Protein AF-A0A430QFQ3-F1 (afdb_monomer_lite)

Secondary structure (DSSP, 8-state):
-TTTEEEEE----SS-HHHHHHHHHHHHHHHHHT-HHHHHHHHHHHHHHHHHHHHTT--HHHHHHHHHHHHHHHHHHHTS---HHHHHHHHHSHHHHHHHHHHHHHHHHHHHHHTHHHHGGGS-TT--HHHHIIIIISSTT----HHHHHHHHHHTT--EEEEEE-TTS-EEEEEE-S--HHHHHHTT-S--------------HHHHHHHHHHHH-SS-SEEEEEETTEEEEEEE--

Radius of gyration: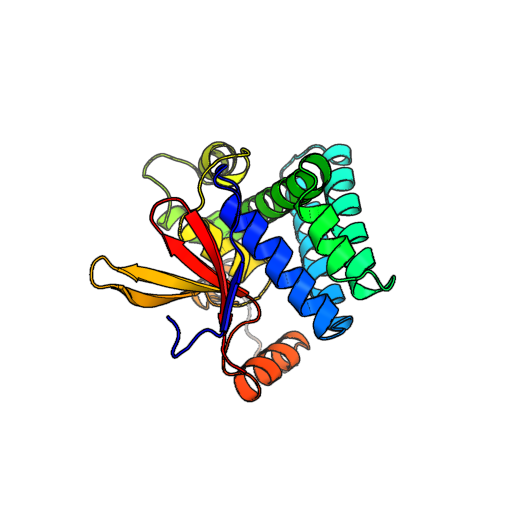 18.38 Å; chains: 1; bounding box: 51×52×42 Å

Structure (mmCIF, N/CA/C/O backbone):
data_AF-A0A430QFQ3-F1
#
_entry.id   AF-A0A430QFQ3-F1
#
loop_
_atom_site.group_PDB
_atom_site.id
_atom_site.type_symbol
_atom_site.label_atom_id
_atom_site.label_alt_id
_atom_site.label_comp_id
_atom_site.label_asym_id
_atom_site.label_entity_id
_atom_site.label_seq_id
_atom_site.pdbx_PDB_ins_code
_atom_site.Cartn_x
_atom_site.Cartn_y
_atom_site.Cartn_z
_atom_site.occupancy
_atom_site.B_iso_or_equiv
_atom_site.auth_seq_id
_atom_site.auth_comp_id
_atom_site.auth_asym_id
_atom_site.auth_atom_id
_atom_site.pdbx_PDB_model_num
ATOM 1 N N . MET A 1 1 ? -2.522 -19.874 -16.349 1.00 71.06 1 MET A N 1
ATOM 2 C CA . MET A 1 1 ? -1.246 -19.188 -16.017 1.00 71.06 1 MET A CA 1
ATOM 3 C C . MET A 1 1 ? -0.472 -18.759 -17.270 1.00 71.06 1 MET A C 1
ATOM 5 O O . MET A 1 1 ? -0.654 -17.621 -17.669 1.00 71.06 1 MET A O 1
ATOM 9 N N . LYS A 1 2 ? 0.301 -19.623 -17.957 1.00 74.19 2 LYS A N 1
ATOM 10 C CA . LYS A 1 2 ? 1.180 -19.209 -19.086 1.00 74.19 2 LYS A CA 1
ATOM 11 C C . LYS A 1 2 ? 0.483 -18.551 -20.292 1.00 74.19 2 LYS A C 1
ATOM 13 O O . LYS A 1 2 ? 1.130 -17.843 -21.047 1.00 74.19 2 LYS A O 1
ATOM 18 N N . GLN A 1 3 ? -0.813 -18.801 -20.489 1.00 80.38 3 GLN A N 1
ATOM 19 C CA . GLN A 1 3 ? -1.582 -18.195 -21.585 1.00 80.38 3 GLN A CA 1
ATOM 20 C C . GLN A 1 3 ? -1.875 -16.702 -21.364 1.00 80.38 3 GLN A C 1
ATOM 22 O O . GLN A 1 3 ? -1.966 -15.966 -22.337 1.00 80.38 3 GLN A O 1
ATOM 27 N N . ASN A 1 4 ? -1.968 -16.257 -20.104 1.00 84.56 4 ASN A N 1
ATOM 28 C CA . ASN A 1 4 ? -2.368 -14.887 -19.752 1.00 84.56 4 ASN A CA 1
ATOM 29 C C . ASN A 1 4 ? -1.232 -14.083 -19.098 1.00 84.56 4 ASN A C 1
ATOM 31 O O . ASN A 1 4 ? -1.307 -12.860 -19.040 1.00 84.56 4 ASN A O 1
ATOM 35 N N . TYR A 1 5 ? -0.191 -14.764 -18.605 1.00 91.06 5 TYR A N 1
ATOM 36 C CA . TYR A 1 5 ? 0.885 -14.162 -17.821 1.00 91.06 5 TYR A CA 1
ATOM 37 C C . TYR A 1 5 ? 2.260 -14.583 -18.331 1.00 91.06 5 TYR A C 1
ATOM 39 O O . TYR A 1 5 ? 2.526 -15.780 -18.497 1.00 91.06 5 TYR A O 1
ATOM 47 N N . ARG A 1 6 ? 3.148 -13.596 -18.486 1.00 93.00 6 ARG A N 1
ATOM 48 C CA . ARG A 1 6 ? 4.533 -13.772 -18.945 1.00 93.00 6 ARG A CA 1
ATOM 49 C C . ARG A 1 6 ? 5.497 -14.126 -17.818 1.00 93.00 6 ARG A C 1
ATOM 51 O O . ARG A 1 6 ? 6.547 -14.705 -18.075 1.00 93.00 6 ARG A O 1
ATOM 58 N N . GLY A 1 7 ? 5.156 -13.787 -16.574 1.00 94.00 7 GLY A N 1
ATOM 59 C CA . GLY A 1 7 ? 6.058 -13.965 -15.441 1.00 94.00 7 GLY A CA 1
ATOM 60 C C . GLY A 1 7 ? 5.373 -13.884 -14.084 1.00 94.00 7 GLY A C 1
ATOM 61 O O . GLY A 1 7 ? 4.242 -13.416 -13.961 1.00 94.00 7 GLY A O 1
ATOM 62 N N . ILE A 1 8 ? 6.098 -14.353 -13.069 1.00 95.56 8 ILE A N 1
ATOM 63 C CA . ILE A 1 8 ? 5.739 -14.261 -11.651 1.00 95.56 8 ILE A CA 1
ATOM 64 C C . ILE A 1 8 ? 6.967 -13.729 -10.914 1.00 95.56 8 ILE A C 1
ATOM 66 O O . ILE A 1 8 ? 8.045 -14.313 -11.055 1.00 95.56 8 ILE A O 1
ATOM 70 N N . ARG A 1 9 ? 6.805 -12.687 -10.095 1.00 97.50 9 ARG A N 1
ATOM 71 C CA . ARG A 1 9 ? 7.819 -12.267 -9.116 1.00 97.50 9 ARG A CA 1
ATOM 72 C C . ARG A 1 9 ? 7.383 -12.755 -7.744 1.00 97.50 9 ARG A C 1
ATOM 74 O O . ARG A 1 9 ? 6.298 -12.421 -7.275 1.00 97.50 9 ARG A O 1
ATOM 81 N N . ARG A 1 10 ? 8.215 -13.608 -7.144 1.00 97.38 10 ARG A N 1
ATOM 82 C CA . ARG A 1 10 ? 7.910 -14.250 -5.864 1.00 97.38 10 ARG A CA 1
ATOM 83 C C . ARG A 1 10 ? 8.235 -13.338 -4.697 1.00 97.38 10 ARG A C 1
ATOM 85 O O . ARG A 1 10 ? 9.274 -12.684 -4.714 1.00 97.38 10 ARG A O 1
ATOM 92 N N . LEU A 1 11 ? 7.389 -13.364 -3.676 1.00 96.69 11 LEU A N 1
ATOM 93 C CA . LEU A 1 11 ? 7.593 -12.594 -2.453 1.00 96.69 11 LEU A CA 1
ATOM 94 C C . LEU A 1 11 ? 7.996 -13.504 -1.289 1.00 96.69 11 LEU A C 1
ATOM 96 O O . LEU A 1 11 ? 7.763 -14.717 -1.286 1.00 96.69 11 LEU A O 1
ATOM 100 N N . ARG A 1 12 ? 8.612 -12.908 -0.266 1.00 94.31 12 ARG A N 1
ATOM 101 C CA . ARG A 1 12 ? 8.909 -13.594 0.996 1.00 94.31 12 ARG A CA 1
ATOM 102 C C . ARG A 1 12 ? 7.599 -13.942 1.719 1.00 94.31 12 ARG A C 1
ATOM 104 O O . ARG A 1 12 ? 6.648 -13.169 1.700 1.00 94.31 12 ARG A O 1
ATOM 111 N N . ARG A 1 13 ? 7.553 -15.110 2.365 1.00 93.69 13 ARG A N 1
ATOM 112 C CA . ARG A 1 13 ? 6.425 -15.556 3.204 1.00 93.69 13 ARG A CA 1
ATOM 113 C C . ARG A 1 13 ? 6.651 -15.163 4.660 1.00 93.69 13 ARG A C 1
ATOM 115 O O . ARG A 1 13 ? 7.114 -15.975 5.451 1.00 93.69 13 ARG A O 1
ATOM 122 N N . ASP A 1 14 ? 6.369 -13.910 4.979 1.00 94.19 14 ASP A N 1
ATOM 123 C CA . ASP A 1 14 ? 6.604 -13.302 6.296 1.00 94.19 14 ASP A CA 1
ATOM 124 C C . ASP A 1 14 ? 5.361 -12.585 6.852 1.00 94.19 14 ASP A C 1
ATOM 126 O O . ASP A 1 14 ? 5.480 -11.734 7.725 1.00 94.19 14 ASP A O 1
ATOM 130 N N . GLY A 1 15 ? 4.178 -12.869 6.298 1.00 94.25 15 GLY A N 1
ATOM 131 C CA . GLY A 1 15 ? 2.932 -12.179 6.641 1.00 94.25 15 GLY A CA 1
ATOM 132 C C . GLY A 1 15 ? 2.807 -10.760 6.068 1.00 94.25 15 GLY A C 1
ATOM 133 O O . GLY A 1 15 ? 1.750 -10.161 6.179 1.00 94.25 15 GLY A O 1
ATOM 134 N N . ASN A 1 16 ? 3.830 -10.218 5.395 1.00 97.62 16 ASN A N 1
ATOM 135 C CA . ASN A 1 16 ? 3.801 -8.876 4.789 1.00 97.62 16 ASN A CA 1
ATOM 136 C C . ASN A 1 16 ? 3.668 -8.904 3.261 1.00 97.62 16 ASN A C 1
ATOM 138 O O . ASN A 1 16 ? 3.695 -7.862 2.606 1.00 97.62 16 ASN A O 1
ATOM 142 N N . CYS A 1 17 ? 3.557 -10.101 2.680 1.00 97.44 17 CYS A N 1
ATOM 143 C CA . CYS A 1 17 ? 3.656 -10.314 1.239 1.00 97.44 17 CYS A CA 1
ATOM 144 C C . CYS A 1 17 ? 2.655 -9.504 0.407 1.00 97.44 17 CYS A C 1
ATOM 146 O O . CYS A 1 17 ? 3.030 -9.079 -0.677 1.00 97.44 17 CYS A O 1
ATOM 148 N N . PHE A 1 18 ? 1.440 -9.233 0.899 1.00 98.38 18 PHE A N 1
ATOM 149 C CA . PHE A 1 18 ? 0.475 -8.381 0.198 1.00 98.38 18 PHE A CA 1
ATOM 150 C C . PHE A 1 18 ? 0.998 -6.949 0.024 1.00 98.38 18 PHE A C 1
ATOM 152 O O . PHE A 1 18 ? 1.166 -6.485 -1.101 1.00 98.38 18 PHE A O 1
ATOM 159 N N . TYR A 1 19 ? 1.325 -6.277 1.131 1.00 98.50 19 TYR A N 1
ATOM 160 C CA . TYR A 1 19 ? 1.846 -4.910 1.120 1.00 98.50 19 TYR A CA 1
ATOM 161 C C . TYR A 1 19 ? 3.163 -4.805 0.350 1.00 98.50 19 TYR A C 1
ATOM 163 O O . TYR A 1 19 ? 3.356 -3.873 -0.427 1.00 98.50 19 TYR A O 1
ATOM 171 N N . ARG A 1 20 ? 4.048 -5.800 0.503 1.00 98.19 20 ARG A N 1
ATOM 172 C CA . ARG A 1 20 ? 5.325 -5.853 -0.218 1.00 98.19 20 ARG A CA 1
ATOM 173 C C . ARG A 1 20 ? 5.116 -6.050 -1.725 1.00 98.19 20 ARG A C 1
ATOM 175 O O . ARG A 1 20 ? 5.770 -5.378 -2.516 1.00 98.19 20 ARG A O 1
ATOM 182 N N . ALA A 1 21 ? 4.185 -6.923 -2.119 1.00 98.38 21 ALA A N 1
ATOM 183 C CA . ALA A 1 21 ? 3.826 -7.141 -3.519 1.00 98.38 21 ALA A CA 1
ATOM 184 C C . ALA A 1 21 ? 3.213 -5.886 -4.148 1.00 98.38 21 ALA A C 1
ATOM 186 O O . ALA A 1 21 ? 3.640 -5.477 -5.224 1.00 98.38 21 ALA A O 1
ATOM 187 N N . PHE A 1 22 ? 2.241 -5.265 -3.474 1.00 98.50 22 PHE A N 1
ATOM 188 C CA . PHE A 1 22 ? 1.611 -4.037 -3.949 1.00 98.50 22 PHE A CA 1
ATOM 189 C C . PHE A 1 22 ? 2.629 -2.902 -4.082 1.00 98.50 22 PHE A C 1
ATOM 191 O O . PHE A 1 22 ? 2.724 -2.301 -5.149 1.00 98.50 22 PHE A O 1
ATOM 198 N N . GLY A 1 23 ? 3.411 -2.640 -3.027 1.00 97.69 23 GLY A N 1
ATOM 199 C CA . GLY A 1 23 ? 4.395 -1.560 -3.011 1.00 97.69 23 GLY A CA 1
ATOM 200 C C . GLY A 1 23 ? 5.391 -1.693 -4.159 1.00 97.69 23 GLY A C 1
ATOM 201 O O . GLY A 1 23 ? 5.550 -0.759 -4.942 1.00 97.69 23 GLY A O 1
ATOM 202 N N . PHE A 1 24 ? 5.980 -2.882 -4.322 1.00 98.31 24 PHE A N 1
ATOM 203 C CA . PHE A 1 24 ? 6.917 -3.134 -5.411 1.00 98.31 24 PHE A CA 1
ATOM 204 C C . PHE A 1 24 ? 6.249 -2.967 -6.782 1.00 98.31 24 PHE A C 1
ATOM 206 O O . PHE A 1 24 ? 6.743 -2.213 -7.615 1.00 98.31 24 PHE A O 1
ATOM 213 N N . ALA A 1 25 ? 5.121 -3.649 -7.019 1.00 98.12 25 ALA A N 1
ATOM 214 C CA . ALA A 1 25 ? 4.461 -3.647 -8.325 1.00 98.12 25 ALA A CA 1
ATOM 215 C C . ALA A 1 25 ? 4.005 -2.244 -8.740 1.00 98.12 25 ALA A C 1
ATOM 217 O O . ALA A 1 25 ? 4.137 -1.869 -9.905 1.00 98.12 25 ALA A O 1
ATOM 218 N N . TYR A 1 26 ? 3.493 -1.452 -7.796 1.00 98.00 26 TYR A N 1
ATOM 219 C CA . TYR A 1 26 ? 3.014 -0.118 -8.114 1.00 98.00 26 TYR A CA 1
ATOM 220 C C . TYR A 1 26 ? 4.168 0.850 -8.394 1.00 98.00 26 TYR A C 1
ATOM 222 O O . TYR A 1 26 ? 4.116 1.582 -9.380 1.00 98.00 26 TYR A O 1
ATOM 230 N N . ILE A 1 27 ? 5.251 0.811 -7.613 1.00 97.88 27 ILE A N 1
ATOM 231 C CA . ILE A 1 27 ? 6.427 1.654 -7.878 1.00 97.88 27 ILE A CA 1
ATOM 232 C C . ILE A 1 27 ? 7.119 1.239 -9.180 1.00 97.88 27 ILE A C 1
ATOM 234 O O . ILE A 1 27 ? 7.475 2.107 -9.975 1.00 97.88 27 ILE A O 1
ATOM 238 N N . GLU A 1 28 ? 7.232 -0.062 -9.457 1.00 97.75 28 GLU A N 1
ATOM 239 C CA . GLU A 1 28 ? 7.740 -0.581 -10.734 1.00 97.75 28 GLU A 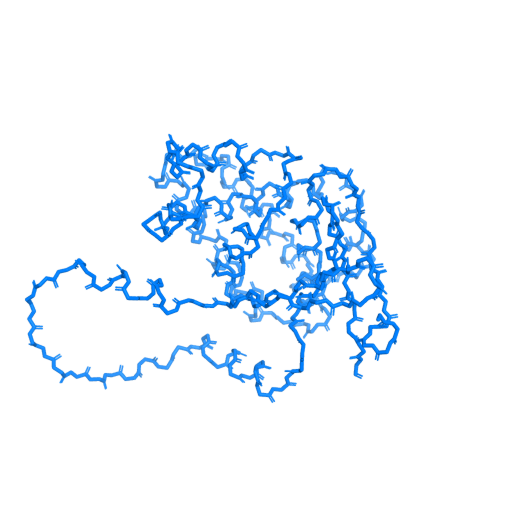CA 1
ATOM 240 C C . GLU A 1 28 ? 6.895 -0.078 -11.919 1.00 97.75 28 GLU A C 1
ATOM 242 O O . GLU A 1 28 ? 7.443 0.311 -12.953 1.00 97.75 28 GLU A O 1
ATOM 247 N N . TYR A 1 29 ? 5.567 -0.032 -11.775 1.00 96.38 29 TYR A N 1
ATOM 248 C CA . TYR A 1 29 ? 4.669 0.533 -12.783 1.00 96.38 29 TYR A CA 1
ATOM 249 C C . TYR A 1 29 ? 4.909 2.035 -13.005 1.00 96.38 29 TYR A C 1
ATOM 251 O O . TYR A 1 29 ? 5.047 2.472 -14.154 1.00 96.38 29 TYR A O 1
ATOM 259 N N . LEU A 1 30 ? 5.008 2.818 -11.925 1.00 96.81 30 LEU A N 1
ATOM 260 C CA . LEU A 1 30 ? 5.274 4.258 -11.996 1.00 96.81 30 LEU A CA 1
ATOM 261 C C . LEU A 1 30 ? 6.626 4.554 -12.658 1.00 96.81 30 LEU A C 1
ATOM 263 O O . LEU A 1 30 ? 6.699 5.418 -13.537 1.00 96.81 30 LEU A O 1
ATOM 267 N N . LEU A 1 31 ? 7.663 3.808 -12.270 1.00 96.50 31 LEU A N 1
ATOM 268 C CA . LEU A 1 31 ? 9.021 3.900 -12.801 1.00 96.50 31 LEU A CA 1
ATOM 269 C C . LEU A 1 31 ? 9.054 3.593 -14.304 1.00 96.50 31 LEU A C 1
ATOM 271 O O . LEU A 1 31 ? 9.486 4.425 -15.105 1.00 96.50 31 LEU A O 1
ATOM 275 N N . ASN A 1 32 ? 8.548 2.424 -14.709 1.00 94.31 32 ASN A N 1
ATOM 276 C CA . ASN A 1 32 ? 8.610 1.969 -16.100 1.00 94.31 32 ASN A CA 1
ATOM 277 C C . ASN A 1 32 ? 7.806 2.867 -17.047 1.00 94.31 32 ASN A C 1
ATOM 279 O O . ASN A 1 32 ? 8.238 3.136 -18.171 1.00 94.31 32 ASN A O 1
ATOM 283 N N . GLY A 1 33 ? 6.644 3.347 -16.596 1.00 93.00 33 GLY A N 1
ATOM 284 C CA . GLY A 1 33 ? 5.804 4.259 -17.368 1.00 93.00 33 GLY A CA 1
ATOM 285 C C . GLY A 1 33 ? 6.229 5.728 -17.285 1.00 93.00 33 GLY A C 1
ATOM 286 O O . GLY A 1 33 ? 5.652 6.553 -17.993 1.00 93.00 33 GLY A O 1
ATOM 287 N N . LYS A 1 34 ? 7.210 6.075 -16.436 1.00 93.75 34 LYS A N 1
ATOM 288 C CA . LYS A 1 34 ? 7.608 7.462 -16.123 1.00 93.75 34 LYS A CA 1
ATOM 289 C C . LYS A 1 34 ? 6.406 8.331 -15.727 1.00 93.75 34 LYS A C 1
ATOM 291 O O . LYS A 1 34 ? 6.245 9.467 -16.181 1.00 93.75 34 LYS A O 1
ATOM 296 N N . LEU A 1 35 ? 5.525 7.773 -14.897 1.00 94.62 35 LEU A N 1
ATOM 297 C CA . LEU A 1 35 ? 4.203 8.328 -14.596 1.00 94.62 35 LEU A CA 1
ATOM 298 C C . LEU A 1 35 ? 4.251 9.352 -13.454 1.00 94.62 35 LEU A C 1
ATOM 300 O O . LEU A 1 35 ? 3.604 9.187 -12.424 1.00 94.62 35 LEU A O 1
ATOM 304 N N . ILE A 1 36 ? 4.987 10.448 -13.649 1.00 95.31 36 ILE A N 1
ATOM 305 C CA . ILE A 1 36 ? 5.204 11.487 -12.623 1.00 95.31 36 ILE A CA 1
ATOM 306 C C . ILE A 1 36 ? 3.883 12.058 -12.079 1.00 95.31 36 ILE A C 1
ATOM 308 O O . ILE A 1 36 ? 3.753 12.303 -10.883 1.00 95.31 36 ILE A O 1
ATOM 312 N N . LYS A 1 37 ? 2.875 12.249 -12.942 1.00 94.75 37 LYS A N 1
ATOM 313 C CA . LYS A 1 37 ? 1.556 12.748 -12.513 1.00 94.75 37 LYS A CA 1
ATOM 314 C C . LYS A 1 37 ? 0.842 11.770 -11.581 1.00 94.75 37 LYS A C 1
ATOM 316 O O . LYS A 1 37 ? 0.284 12.187 -10.572 1.00 94.75 37 LYS A O 1
ATOM 321 N N . GLU A 1 38 ? 0.898 10.481 -11.904 1.00 95.12 38 GLU A N 1
ATOM 322 C CA . GLU A 1 38 ? 0.297 9.428 -11.084 1.00 95.12 38 GLU A CA 1
ATOM 323 C C . GLU A 1 38 ? 1.040 9.273 -9.752 1.00 95.12 38 GLU A C 1
ATOM 325 O O . GLU A 1 38 ? 0.413 9.166 -8.700 1.00 95.12 38 GLU A O 1
ATOM 330 N N . ALA A 1 39 ? 2.372 9.367 -9.775 1.00 97.06 39 ALA A N 1
ATOM 331 C CA . ALA A 1 39 ? 3.182 9.413 -8.562 1.00 97.06 39 ALA A CA 1
ATOM 332 C C . ALA A 1 39 ? 2.782 10.604 -7.672 1.00 97.06 39 ALA A C 1
ATOM 334 O O . ALA A 1 39 ? 2.598 10.444 -6.468 1.00 97.06 39 ALA A O 1
ATOM 335 N N . GLY A 1 40 ? 2.552 11.781 -8.267 1.00 97.75 40 GLY A N 1
ATOM 336 C CA . GLY A 1 40 ? 2.020 12.954 -7.569 1.00 97.75 40 GLY A CA 1
ATOM 337 C C . GLY A 1 40 ? 0.653 12.706 -6.920 1.00 97.75 40 GLY A C 1
ATOM 338 O O . GLY A 1 40 ? 0.464 13.050 -5.753 1.00 97.75 40 GLY A O 1
ATOM 339 N N . ARG A 1 41 ? -0.280 12.050 -7.628 1.00 97.31 41 ARG A N 1
ATOM 340 C CA . ARG A 1 41 ? -1.584 11.652 -7.065 1.00 97.31 41 ARG A CA 1
ATOM 341 C C . ARG A 1 41 ? -1.411 10.699 -5.884 1.00 97.31 41 ARG A C 1
ATOM 343 O O . ARG A 1 41 ? -2.050 10.886 -4.851 1.00 97.31 41 ARG A O 1
ATOM 350 N N . PHE A 1 42 ? -0.549 9.693 -6.021 1.00 97.62 42 PHE A N 1
ATOM 351 C CA . PHE A 1 42 ? -0.312 8.719 -4.961 1.00 97.62 42 PHE A CA 1
ATOM 352 C C . PHE A 1 42 ? 0.285 9.367 -3.707 1.00 97.62 42 PHE A C 1
ATOM 354 O O . PHE A 1 42 ? -0.199 9.120 -2.603 1.00 97.62 42 PHE A O 1
ATOM 361 N N . LYS A 1 43 ? 1.263 10.265 -3.868 1.00 98.19 43 LYS A N 1
ATOM 362 C CA . LYS A 1 43 ? 1.825 11.032 -2.747 1.00 98.19 43 LYS A CA 1
ATOM 363 C C . LYS A 1 43 ? 0.773 11.885 -2.041 1.00 98.19 43 LYS A C 1
ATOM 365 O O . LYS A 1 43 ? 0.729 11.874 -0.820 1.00 98.19 43 LYS A O 1
ATOM 370 N N . LYS A 1 44 ? -0.157 12.503 -2.778 1.00 98.00 44 LYS A N 1
ATOM 371 C CA . LYS A 1 44 ? -1.283 13.226 -2.165 1.00 98.00 44 LYS A CA 1
ATOM 372 C C . LYS A 1 44 ? -2.149 12.319 -1.273 1.00 98.00 44 LYS A C 1
ATOM 374 O O . LYS A 1 44 ? -2.600 12.753 -0.220 1.00 98.00 44 LYS A O 1
ATOM 379 N N . LYS A 1 45 ? -2.349 11.048 -1.644 1.00 97.81 45 LYS A N 1
ATOM 380 C CA . LYS A 1 45 ? -3.026 10.065 -0.773 1.00 97.81 45 LYS A CA 1
ATOM 381 C C . LYS A 1 45 ? -2.208 9.707 0.466 1.00 97.81 45 LYS A C 1
ATOM 383 O O . LYS A 1 45 ? -2.786 9.469 1.524 1.00 97.81 45 LYS A O 1
ATOM 388 N N . CYS A 1 46 ? -0.882 9.714 0.358 1.00 98.00 46 CYS A N 1
ATOM 389 C CA . CYS A 1 46 ? 0.014 9.544 1.501 1.00 98.00 46 CYS A CA 1
ATOM 390 C C . CYS A 1 46 ? -0.078 10.741 2.466 1.00 98.00 46 CYS A C 1
ATOM 392 O O . CYS A 1 46 ? -0.169 10.525 3.675 1.00 98.00 46 CYS A O 1
ATOM 394 N N . ASP A 1 47 ? -0.159 11.970 1.941 1.00 98.06 47 ASP A N 1
ATOM 395 C CA . ASP A 1 47 ? -0.377 13.183 2.740 1.00 98.06 47 ASP A CA 1
ATOM 396 C C . ASP A 1 47 ? -1.724 13.134 3.481 1.00 98.06 47 ASP A C 1
ATOM 398 O O . ASP A 1 47 ? -1.771 13.317 4.697 1.00 98.06 47 ASP A O 1
ATOM 402 N N . GLU A 1 48 ? -2.813 12.798 2.776 1.00 96.94 48 GLU A N 1
ATOM 403 C CA . GLU A 1 48 ? -4.152 12.638 3.369 1.00 96.94 48 GLU A CA 1
ATOM 404 C C . GLU A 1 48 ? -4.171 11.564 4.479 1.00 96.94 48 GLU A C 1
ATOM 406 O O . GLU A 1 48 ? -4.831 11.731 5.510 1.00 96.94 48 GLU A O 1
ATOM 411 N N . CYS A 1 49 ? -3.440 10.460 4.284 1.00 97.44 49 CYS A N 1
ATOM 412 C CA . CYS A 1 49 ? -3.252 9.410 5.285 1.00 97.44 49 CYS A CA 1
ATOM 413 C C . CYS A 1 49 ? -2.548 9.944 6.540 1.00 97.44 49 CYS A C 1
ATOM 415 O O . CYS A 1 49 ? -3.059 9.767 7.647 1.00 97.44 49 CYS A O 1
ATOM 417 N N . LYS A 1 50 ? -1.409 10.628 6.373 1.00 97.81 50 LYS A N 1
ATOM 418 C CA . LYS A 1 50 ? -0.650 11.238 7.475 1.00 97.81 50 LYS A CA 1
ATOM 419 C C . LYS A 1 50 ? -1.538 12.176 8.298 1.00 97.81 50 LYS A C 1
ATOM 421 O O . LYS A 1 50 ? -1.599 12.034 9.518 1.00 97.81 50 LYS A O 1
ATOM 426 N N . ASP A 1 51 ? -2.273 13.069 7.637 1.00 96.75 51 ASP A N 1
ATOM 427 C CA . ASP A 1 51 ? -3.158 14.027 8.310 1.00 96.75 51 ASP A CA 1
ATOM 428 C C . ASP A 1 51 ? -4.281 13.317 9.088 1.00 96.75 51 ASP A C 1
ATOM 430 O O . ASP A 1 51 ? -4.598 13.692 10.219 1.00 96.75 51 ASP A O 1
ATOM 434 N N . THR A 1 52 ? -4.840 12.243 8.518 1.00 96.00 52 THR A N 1
ATOM 435 C CA . THR A 1 52 ? -5.877 11.423 9.169 1.00 96.00 52 THR A CA 1
ATOM 436 C C . THR A 1 52 ? -5.345 10.731 10.427 1.00 96.00 52 THR A C 1
ATOM 438 O O . THR A 1 52 ? -6.005 10.749 11.464 1.00 96.00 52 THR A O 1
ATOM 441 N N . LEU A 1 53 ? -4.143 10.152 10.374 1.00 96.56 53 LEU A N 1
ATOM 442 C CA . LEU A 1 53 ? -3.530 9.486 11.528 1.00 96.56 53 LEU A CA 1
ATOM 443 C C . LEU A 1 53 ? -3.256 10.476 12.666 1.00 96.56 53 LEU A C 1
ATOM 445 O O . LEU A 1 53 ? -3.566 10.190 13.822 1.00 96.56 53 LEU A O 1
ATOM 449 N N . ILE A 1 54 ? -2.738 11.666 12.352 1.00 96.56 54 ILE A N 1
ATOM 450 C CA . ILE A 1 54 ? -2.513 12.719 13.354 1.00 96.56 54 ILE A CA 1
ATOM 451 C C . ILE A 1 54 ? -3.842 13.137 13.998 1.00 96.56 54 ILE A C 1
ATOM 453 O O . ILE A 1 54 ? -3.929 13.232 15.224 1.00 96.56 54 ILE A O 1
ATOM 457 N N . ALA A 1 55 ? -4.896 13.328 13.198 1.00 95.12 55 ALA A N 1
ATOM 458 C CA . ALA A 1 55 ? -6.229 13.663 13.702 1.00 95.12 55 ALA A CA 1
ATOM 459 C C . ALA A 1 55 ? -6.822 12.565 14.607 1.00 95.12 55 ALA A C 1
ATOM 461 O O . ALA A 1 55 ? -7.528 12.879 15.566 1.00 95.12 55 ALA A O 1
ATOM 462 N N . ASN A 1 56 ? -6.483 11.299 14.353 1.00 92.81 56 ASN A N 1
ATOM 463 C CA . ASN A 1 56 ? -6.890 10.151 15.168 1.00 92.81 56 ASN A CA 1
ATOM 464 C C . ASN A 1 56 ? -6.001 9.930 16.409 1.00 92.81 56 ASN A C 1
ATOM 466 O O . ASN A 1 56 ? -6.196 8.960 17.139 1.00 92.81 56 ASN A O 1
ATOM 470 N N . GLY A 1 57 ? -5.048 10.828 16.684 1.00 94.75 57 GLY A N 1
ATOM 471 C CA . GLY A 1 57 ? -4.240 10.815 17.906 1.00 94.75 57 GLY A CA 1
ATOM 472 C C . GLY A 1 57 ? -2.941 10.011 17.822 1.00 94.75 57 GLY A C 1
ATOM 473 O O . GLY A 1 57 ? -2.319 9.768 18.858 1.00 94.75 57 GLY A O 1
ATOM 474 N N . TYR A 1 58 ? -2.503 9.618 16.622 1.00 95.12 58 TYR A N 1
ATOM 475 C CA . TYR A 1 58 ? -1.190 8.996 16.436 1.00 95.12 58 TYR A CA 1
ATOM 476 C C . TYR A 1 58 ? -0.086 10.032 16.681 1.00 95.12 58 TYR A C 1
ATOM 478 O O . TYR A 1 58 ? -0.240 11.222 16.398 1.00 95.12 58 TYR A O 1
ATOM 486 N N . THR A 1 59 ? 1.058 9.581 17.198 1.00 96.38 59 THR A N 1
ATOM 487 C CA . THR A 1 59 ? 2.198 10.457 17.494 1.00 96.38 59 THR A CA 1
ATOM 488 C C . THR A 1 59 ? 2.711 11.128 16.221 1.00 96.38 59 THR A C 1
ATOM 490 O O . THR A 1 59 ? 3.327 10.469 15.384 1.00 96.38 59 THR A O 1
ATOM 493 N N . GLN A 1 60 ? 2.512 12.445 16.110 1.00 95.25 60 GLN A N 1
ATOM 494 C CA . GLN A 1 60 ? 2.831 13.234 14.915 1.00 95.25 60 GLN A CA 1
ATOM 495 C C . GLN A 1 60 ? 4.239 12.969 14.372 1.00 95.25 60 GLN A C 1
ATOM 497 O O . GLN A 1 60 ? 4.368 12.535 13.235 1.00 95.25 60 GLN A O 1
ATOM 502 N N . PHE A 1 61 ? 5.272 13.132 15.203 1.00 95.38 61 PHE A N 1
ATOM 503 C CA . PHE A 1 61 ? 6.664 12.924 14.787 1.00 95.38 61 PHE A CA 1
ATOM 504 C C . PHE A 1 61 ? 6.913 11.520 14.206 1.00 95.38 61 PHE A C 1
ATOM 506 O O . PHE A 1 61 ? 7.666 11.359 13.254 1.00 95.38 61 PHE A O 1
ATOM 513 N N . THR A 1 62 ? 6.267 10.491 14.763 1.00 93.56 62 THR A N 1
ATOM 514 C CA . THR A 1 62 ? 6.402 9.111 14.280 1.00 93.56 62 THR A CA 1
ATOM 515 C C . THR A 1 62 ? 5.733 8.924 12.921 1.00 93.56 62 THR A C 1
ATOM 517 O O . THR A 1 62 ? 6.300 8.281 12.043 1.00 93.56 62 THR A O 1
ATOM 520 N N . VAL A 1 63 ? 4.532 9.476 12.737 1.00 94.44 63 VAL A N 1
ATOM 521 C CA . VAL A 1 63 ? 3.807 9.382 11.462 1.00 94.44 63 VAL A CA 1
ATOM 522 C C . VAL A 1 63 ? 4.517 10.187 10.372 1.00 94.44 63 VAL A C 1
ATOM 524 O O . VAL A 1 63 ? 4.620 9.711 9.243 1.00 94.44 63 VAL A O 1
ATOM 527 N N . GLU A 1 64 ? 5.028 11.374 10.706 1.00 96.88 64 GLU A N 1
ATOM 528 C CA . GLU A 1 64 ? 5.805 12.220 9.795 1.00 96.88 64 GLU A CA 1
ATOM 529 C C . GLU A 1 64 ? 7.072 11.509 9.305 1.00 96.88 64 GLU A C 1
ATOM 531 O O . GLU A 1 64 ? 7.295 11.486 8.099 1.00 96.88 64 GLU A O 1
ATOM 536 N N . ASP A 1 65 ? 7.828 10.838 10.184 1.00 96.12 65 ASP A N 1
ATOM 537 C CA . ASP A 1 65 ? 9.014 10.063 9.782 1.00 96.12 65 ASP A CA 1
ATOM 538 C C . ASP A 1 65 ? 8.658 8.961 8.769 1.00 96.12 65 ASP A C 1
ATOM 540 O O . ASP A 1 65 ? 9.215 8.918 7.670 1.00 96.12 65 ASP A O 1
ATOM 544 N N . PHE A 1 66 ? 7.665 8.112 9.071 1.00 95.25 66 PHE A N 1
ATOM 545 C CA . PHE A 1 66 ? 7.242 7.059 8.136 1.00 95.25 66 PHE A CA 1
ATOM 546 C C . PHE A 1 66 ? 6.733 7.623 6.806 1.00 95.25 66 PHE A C 1
ATOM 548 O O . PHE A 1 66 ? 7.016 7.060 5.746 1.00 95.25 66 PHE A O 1
ATOM 555 N N . HIS A 1 67 ? 5.993 8.730 6.857 1.00 97.31 67 HIS A N 1
ATOM 556 C CA . HIS A 1 67 ? 5.493 9.416 5.673 1.00 97.31 67 HIS A CA 1
ATOM 557 C C . HIS A 1 67 ? 6.631 9.956 4.801 1.00 97.31 67 HIS A C 1
ATOM 559 O O . HIS A 1 67 ? 6.657 9.698 3.597 1.00 97.31 67 HIS A O 1
ATOM 565 N N . GLU A 1 68 ? 7.578 10.684 5.393 1.00 97.12 68 GLU A N 1
ATOM 566 C CA . GLU A 1 68 ? 8.716 11.274 4.687 1.00 97.12 68 GLU A CA 1
ATOM 567 C C . GLU A 1 68 ? 9.589 10.201 4.036 1.00 97.12 68 GLU A C 1
ATOM 569 O O . GLU A 1 68 ? 9.932 10.331 2.858 1.00 97.12 68 GLU A O 1
ATOM 574 N N . GLN A 1 69 ? 9.876 9.106 4.751 1.00 95.50 69 GLN A N 1
ATOM 575 C CA . GLN A 1 69 ? 10.618 7.978 4.184 1.00 95.50 69 GLN A CA 1
ATOM 576 C C . GLN A 1 69 ? 9.874 7.352 3.000 1.00 95.50 69 GLN A C 1
ATOM 578 O O . GLN A 1 69 ? 10.476 7.093 1.957 1.00 95.50 69 GLN A O 1
ATOM 583 N N . PHE A 1 70 ? 8.560 7.137 3.118 1.00 96.44 70 PHE A N 1
ATOM 584 C CA . PHE A 1 70 ? 7.769 6.550 2.038 1.00 96.44 70 PHE A CA 1
ATOM 585 C C . PHE A 1 70 ? 7.726 7.454 0.799 1.00 96.44 70 PHE A C 1
ATOM 587 O O . PHE A 1 70 ? 7.987 6.998 -0.317 1.00 96.44 70 PHE A O 1
ATOM 594 N N . VAL A 1 71 ? 7.430 8.742 0.989 1.00 97.56 71 VAL A N 1
ATOM 595 C CA . VAL A 1 71 ? 7.347 9.734 -0.091 1.00 97.56 71 VAL A CA 1
ATOM 596 C C . VAL A 1 71 ? 8.697 9.926 -0.777 1.00 97.56 71 VAL A C 1
ATOM 598 O O . VAL A 1 71 ? 8.750 9.886 -2.008 1.00 97.56 71 VAL A O 1
ATOM 601 N N . GLY A 1 72 ? 9.783 10.060 -0.012 1.00 97.12 72 GLY A N 1
ATOM 602 C CA . GLY A 1 72 ? 11.131 10.188 -0.569 1.00 97.12 72 GLY A CA 1
ATOM 603 C C . GLY A 1 72 ? 11.512 8.989 -1.436 1.00 97.12 72 GLY A C 1
ATOM 604 O O . GLY A 1 72 ? 12.160 9.133 -2.469 1.00 97.12 72 GLY A O 1
ATOM 605 N N . MET A 1 73 ? 11.035 7.801 -1.079 1.00 95.25 73 MET A N 1
ATOM 606 C CA . MET A 1 73 ? 11.285 6.588 -1.844 1.00 95.25 73 MET A CA 1
ATOM 607 C C . MET A 1 73 ? 10.425 6.504 -3.116 1.00 95.25 73 MET A C 1
ATOM 609 O O . MET A 1 73 ? 10.907 6.051 -4.152 1.00 95.25 73 MET A O 1
ATOM 613 N N . VAL A 1 74 ? 9.187 7.016 -3.104 1.00 97.00 74 VAL A N 1
ATOM 614 C CA . VAL A 1 74 ? 8.413 7.222 -4.346 1.00 97.00 74 VAL A CA 1
ATOM 615 C C . VAL A 1 74 ? 9.134 8.210 -5.269 1.00 97.00 74 VAL A C 1
ATOM 617 O O . VAL A 1 74 ? 9.255 7.949 -6.469 1.00 97.00 74 VAL A O 1
ATOM 620 N N . ASP A 1 75 ? 9.659 9.313 -4.733 1.00 98.06 75 ASP A N 1
ATOM 621 C CA . ASP A 1 75 ? 10.413 10.301 -5.512 1.00 98.06 75 ASP A CA 1
ATOM 622 C C . ASP A 1 75 ? 11.719 9.733 -6.073 1.00 98.06 75 ASP A C 1
ATOM 624 O O . ASP A 1 75 ? 12.012 9.950 -7.254 1.00 98.06 75 ASP A O 1
ATOM 628 N N . ARG A 1 76 ? 12.418 8.877 -5.315 1.00 97.50 76 ARG A N 1
ATOM 629 C CA . ARG A 1 76 ? 13.632 8.192 -5.780 1.00 97.50 76 ARG A CA 1
ATOM 630 C C . ARG A 1 76 ? 13.429 7.503 -7.131 1.00 97.50 76 ARG A C 1
ATOM 632 O O . ARG A 1 76 ? 14.288 7.620 -8.007 1.00 97.50 76 ARG A O 1
ATOM 639 N N . PHE A 1 77 ? 12.304 6.808 -7.305 1.00 97.62 77 PHE A N 1
ATOM 640 C CA . PHE A 1 77 ? 12.006 5.994 -8.491 1.00 97.62 77 PHE A CA 1
ATOM 641 C C . PHE A 1 77 ? 11.133 6.691 -9.539 1.00 97.62 77 PHE A C 1
ATOM 643 O O . PHE A 1 77 ? 10.893 6.130 -10.605 1.00 97.62 77 PHE A O 1
ATOM 650 N N . THR A 1 78 ? 10.652 7.907 -9.276 1.00 96.44 78 THR A N 1
ATOM 651 C CA . THR A 1 78 ? 9.758 8.616 -10.213 1.00 96.44 78 THR A CA 1
ATOM 652 C C . THR A 1 78 ? 10.279 9.983 -10.642 1.00 96.44 78 THR A C 1
ATOM 654 O O . THR A 1 78 ? 9.978 10.420 -11.754 1.00 96.44 78 THR A O 1
ATOM 657 N N . VAL A 1 79 ? 11.102 10.625 -9.813 1.00 96.25 79 VAL A N 1
ATOM 658 C CA . VAL A 1 79 ? 11.678 11.956 -10.042 1.00 96.25 79 VAL A CA 1
ATOM 659 C C . VAL A 1 79 ? 13.200 11.879 -10.159 1.00 96.25 79 VAL A C 1
ATOM 661 O O . VAL A 1 79 ? 13.760 12.380 -11.134 1.00 96.25 79 VAL A O 1
ATOM 664 N N . ASP A 1 80 ? 13.866 11.180 -9.237 1.00 96.81 80 ASP A N 1
ATOM 665 C CA . ASP A 1 80 ? 15.335 11.197 -9.125 1.00 96.81 80 ASP A CA 1
ATOM 666 C C . ASP A 1 80 ? 16.038 10.151 -10.009 1.00 96.81 80 ASP A C 1
ATOM 668 O O . ASP A 1 80 ? 17.247 9.929 -9.907 1.00 96.81 80 ASP A O 1
ATOM 672 N N . GLY A 1 81 ? 15.285 9.483 -10.885 1.00 93.00 81 GLY A N 1
ATOM 673 C CA . GLY A 1 81 ? 15.830 8.575 -11.894 1.00 93.00 81 GLY A CA 1
ATOM 674 C C . GLY A 1 81 ? 16.412 7.274 -11.339 1.00 93.00 81 GLY A C 1
ATOM 675 O O . GLY A 1 81 ? 17.418 6.799 -11.864 1.00 93.00 81 GLY A O 1
ATOM 676 N N . GLY A 1 82 ? 15.820 6.715 -10.279 1.00 96.81 82 GLY A N 1
ATOM 677 C CA . GLY A 1 82 ? 16.189 5.392 -9.771 1.00 96.81 82 GLY A CA 1
ATOM 678 C C . GLY A 1 82 ? 15.938 4.286 -10.794 1.00 96.81 82 GLY A C 1
ATOM 679 O O . GLY A 1 82 ? 15.131 4.454 -11.712 1.00 96.81 82 GLY A O 1
ATOM 680 N N . THR A 1 83 ? 16.641 3.163 -10.663 1.00 98.00 83 THR A N 1
ATOM 681 C CA . THR A 1 83 ? 16.522 2.038 -11.608 1.00 98.00 83 THR A CA 1
ATOM 682 C C . THR A 1 83 ? 15.696 0.887 -11.041 1.00 98.00 83 THR A C 1
ATOM 684 O O . THR A 1 83 ? 15.377 0.849 -9.852 1.00 98.00 83 THR A O 1
ATOM 687 N N . LEU A 1 84 ? 15.327 -0.068 -11.901 1.00 97.56 84 LEU A N 1
ATOM 688 C CA . LEU A 1 84 ? 14.630 -1.274 -11.454 1.00 97.56 84 LEU A CA 1
ATOM 689 C C . LEU A 1 84 ? 15.531 -2.125 -10.551 1.00 97.56 84 LEU A C 1
ATOM 691 O O . LEU A 1 84 ? 15.056 -2.675 -9.566 1.00 97.56 84 LEU A O 1
ATOM 695 N N . GLU A 1 85 ? 16.825 -2.197 -10.859 1.00 98.31 85 GLU A N 1
ATOM 696 C CA . GLU A 1 85 ? 17.812 -2.908 -10.046 1.00 98.31 85 GLU A CA 1
ATOM 697 C C . GLU A 1 85 ? 17.900 -2.304 -8.639 1.00 98.31 85 GLU A C 1
ATOM 699 O O . GLU A 1 85 ? 17.838 -3.031 -7.653 1.00 98.31 85 GLU A O 1
ATOM 704 N N . GLU A 1 86 ? 17.939 -0.975 -8.528 1.00 98.25 86 GLU A N 1
ATOM 705 C CA . GLU A 1 86 ? 17.920 -0.294 -7.228 1.00 98.25 86 GLU A CA 1
ATOM 706 C C . GLU A 1 86 ? 16.606 -0.533 -6.465 1.00 98.25 86 GLU A C 1
ATOM 708 O O . GLU A 1 86 ? 16.618 -0.718 -5.248 1.00 98.25 86 GLU A O 1
ATOM 713 N N . LEU A 1 87 ? 15.461 -0.565 -7.158 1.00 98.12 87 LEU A N 1
ATOM 714 C CA . LEU A 1 87 ? 14.172 -0.889 -6.538 1.00 98.12 87 LEU A CA 1
ATOM 715 C C . LEU A 1 87 ? 14.177 -2.315 -5.974 1.00 98.12 87 LEU A C 1
ATOM 717 O O . LEU A 1 87 ? 13.675 -2.562 -4.876 1.00 98.12 87 LEU A O 1
ATOM 721 N N . GLU A 1 88 ? 14.759 -3.259 -6.711 1.00 98.00 88 GLU A N 1
ATOM 722 C CA . GLU A 1 88 ? 14.943 -4.634 -6.254 1.00 98.00 88 GLU A CA 1
ATOM 723 C C . GLU A 1 88 ? 15.867 -4.717 -5.042 1.00 98.00 88 GLU A C 1
ATOM 725 O O . GLU A 1 88 ? 15.558 -5.459 -4.109 1.00 98.00 88 GLU A O 1
ATOM 730 N N . GLU A 1 89 ? 16.962 -3.961 -5.017 1.00 98.06 89 GLU A N 1
ATOM 731 C CA . GLU A 1 89 ? 17.859 -3.883 -3.861 1.00 98.06 89 GLU A CA 1
ATOM 732 C C . GLU A 1 89 ? 17.127 -3.349 -2.623 1.00 98.06 89 GLU A C 1
ATOM 734 O O . GLU A 1 89 ? 17.161 -3.993 -1.573 1.00 98.06 89 GLU A O 1
ATOM 739 N N . VAL A 1 90 ? 16.377 -2.252 -2.762 1.00 97.25 90 VAL A N 1
ATOM 740 C CA . VAL A 1 90 ? 15.577 -1.654 -1.678 1.00 97.25 90 VAL A CA 1
ATOM 741 C C . VAL A 1 90 ? 14.550 -2.640 -1.117 1.00 97.25 90 VAL A C 1
ATOM 743 O O . VAL A 1 90 ? 14.421 -2.770 0.098 1.00 97.25 90 VAL A O 1
ATOM 746 N N . PHE A 1 91 ? 13.829 -3.367 -1.976 1.00 97.19 91 PHE A N 1
ATOM 747 C CA . PHE A 1 91 ? 12.816 -4.328 -1.524 1.00 97.19 91 PHE A CA 1
ATOM 748 C C . PHE A 1 91 ? 13.397 -5.657 -1.011 1.00 97.19 91 PHE A C 1
ATOM 750 O O . PHE A 1 91 ? 12.693 -6.413 -0.330 1.00 97.19 91 PHE A O 1
ATOM 757 N N . ASN A 1 92 ? 14.662 -5.956 -1.319 1.00 97.44 92 ASN A N 1
ATOM 758 C CA . ASN A 1 92 ? 15.380 -7.106 -0.767 1.00 97.44 92 ASN A CA 1
ATOM 759 C C . ASN A 1 92 ? 16.121 -6.781 0.537 1.00 97.44 92 ASN A C 1
ATOM 761 O O . ASN A 1 92 ? 16.381 -7.704 1.318 1.00 97.44 92 ASN A O 1
ATOM 765 N N . ASP A 1 93 ? 16.410 -5.507 0.809 1.00 97.38 93 ASP A N 1
ATOM 766 C CA . ASP A 1 93 ? 16.824 -5.058 2.132 1.00 97.38 93 ASP A CA 1
ATOM 767 C C . ASP A 1 93 ? 15.621 -5.026 3.080 1.00 97.38 93 ASP A C 1
ATOM 769 O O . ASP A 1 93 ? 14.589 -4.398 2.829 1.00 97.38 93 ASP A O 1
ATOM 773 N N . GLN A 1 94 ? 15.738 -5.748 4.192 1.00 93.94 94 GLN A N 1
ATOM 774 C CA . GLN A 1 94 ? 14.613 -5.909 5.097 1.00 93.94 94 GLN A CA 1
ATOM 775 C C . GLN A 1 94 ? 14.241 -4.607 5.807 1.00 93.94 94 GLN A C 1
ATOM 777 O O . GLN A 1 94 ? 13.052 -4.352 5.965 1.00 93.94 94 GLN A O 1
ATOM 782 N N . ALA A 1 95 ? 15.213 -3.787 6.210 1.00 93.44 95 ALA A N 1
ATOM 783 C CA . ALA A 1 95 ? 14.915 -2.555 6.925 1.00 93.44 95 ALA A CA 1
ATOM 784 C C . ALA A 1 95 ? 14.146 -1.597 6.010 1.00 93.44 95 ALA A C 1
ATOM 786 O O . ALA A 1 95 ? 13.039 -1.187 6.353 1.00 93.44 95 ALA A O 1
ATOM 787 N N . TYR A 1 96 ? 14.667 -1.324 4.812 1.00 93.88 96 TYR A N 1
ATOM 788 C CA . TYR A 1 96 ? 14.008 -0.410 3.874 1.00 93.88 96 TYR A CA 1
ATOM 789 C C . TYR A 1 96 ? 12.647 -0.928 3.407 1.00 93.88 96 TYR A C 1
ATOM 791 O O . TYR A 1 96 ? 11.660 -0.188 3.382 1.00 93.88 96 TYR A O 1
ATOM 799 N N . SER A 1 97 ? 12.553 -2.220 3.094 1.00 96.06 97 SER A N 1
ATOM 800 C CA . SER A 1 97 ? 11.287 -2.788 2.656 1.00 96.06 97 SER A CA 1
ATOM 801 C C . SER A 1 97 ? 10.242 -2.869 3.775 1.00 96.06 97 SER A C 1
ATOM 803 O O . SER A 1 97 ? 9.050 -2.792 3.475 1.00 96.06 97 SER A O 1
ATOM 805 N N . ASP A 1 98 ? 10.643 -3.020 5.039 1.00 96.19 98 ASP A N 1
ATOM 806 C CA . ASP A 1 98 ? 9.708 -3.037 6.165 1.00 96.19 98 ASP A CA 1
ATOM 807 C C . ASP A 1 98 ? 9.164 -1.626 6.454 1.00 96.19 98 ASP A C 1
ATOM 809 O O . ASP A 1 98 ? 7.973 -1.503 6.736 1.00 96.19 98 ASP A O 1
ATOM 813 N N . TYR A 1 99 ? 9.955 -0.558 6.261 1.00 94.44 99 TYR A N 1
ATOM 814 C CA . TYR A 1 99 ? 9.452 0.830 6.290 1.00 94.44 99 TYR A CA 1
ATOM 815 C C . TYR A 1 99 ? 8.319 1.050 5.274 1.00 94.44 99 TYR A C 1
ATOM 817 O O . TYR A 1 99 ? 7.280 1.627 5.606 1.00 94.44 99 TYR A O 1
ATOM 825 N N . TYR A 1 100 ? 8.480 0.516 4.059 1.00 95.12 100 TYR A N 1
ATOM 826 C CA . TYR A 1 100 ? 7.435 0.520 3.032 1.00 95.12 100 TYR A CA 1
ATOM 827 C C . TYR A 1 100 ? 6.148 -0.166 3.502 1.00 95.12 100 TYR A C 1
ATOM 829 O O . TYR A 1 100 ? 5.048 0.366 3.338 1.00 95.12 100 TYR A O 1
ATOM 837 N N . VAL A 1 101 ? 6.284 -1.363 4.077 1.00 97.88 101 VAL A N 1
ATOM 838 C CA . VAL A 1 101 ? 5.147 -2.157 4.552 1.00 97.88 101 VAL A CA 1
ATOM 839 C C . VAL A 1 101 ? 4.421 -1.440 5.687 1.00 97.88 101 VAL A C 1
ATOM 841 O O . VAL A 1 101 ? 3.193 -1.377 5.655 1.00 97.88 101 VAL A O 1
ATOM 844 N N . VAL A 1 102 ? 5.151 -0.888 6.662 1.00 97.62 102 VAL A N 1
ATOM 845 C CA . VAL A 1 102 ? 4.560 -0.164 7.798 1.00 97.62 102 VAL A CA 1
ATOM 846 C C . VAL A 1 102 ? 3.692 0.986 7.303 1.00 97.62 102 VAL A C 1
ATOM 848 O O . VAL A 1 102 ? 2.531 1.082 7.696 1.00 97.62 102 VAL A O 1
ATOM 851 N N . PHE A 1 103 ? 4.202 1.821 6.396 1.00 98.19 103 PHE A N 1
ATOM 852 C CA . PHE A 1 103 ? 3.417 2.953 5.913 1.00 98.19 103 PHE A CA 1
ATOM 853 C C . PHE A 1 103 ? 2.171 2.512 5.128 1.00 98.19 103 PHE A C 1
ATOM 855 O O . PHE A 1 103 ? 1.098 3.075 5.327 1.00 98.19 103 PHE A O 1
ATOM 862 N N . LEU A 1 104 ? 2.254 1.464 4.296 1.00 98.50 104 LEU A N 1
ATOM 863 C CA . LEU A 1 104 ? 1.065 0.943 3.605 1.00 98.50 104 LEU A CA 1
ATOM 864 C C . LEU A 1 104 ? 0.028 0.355 4.574 1.00 98.50 104 LEU A C 1
ATOM 866 O O . LEU A 1 104 ? -1.172 0.499 4.335 1.00 98.50 104 LEU A O 1
ATOM 870 N N . ARG A 1 105 ? 0.460 -0.280 5.672 1.00 98.62 105 ARG A N 1
ATOM 871 C CA . ARG A 1 105 ? -0.445 -0.732 6.743 1.00 98.62 105 ARG A CA 1
ATOM 872 C C . ARG A 1 105 ? -1.144 0.448 7.409 1.00 98.62 105 ARG A C 1
ATOM 874 O O . ARG A 1 105 ? -2.361 0.408 7.573 1.00 98.62 105 ARG A O 1
ATOM 881 N N . LEU A 1 106 ? -0.401 1.508 7.724 1.00 98.44 106 LEU A N 1
ATOM 882 C CA . LEU A 1 106 ? -0.953 2.742 8.288 1.00 98.44 106 LEU A CA 1
ATOM 883 C C . LEU A 1 106 ? -1.931 3.428 7.323 1.00 98.44 106 LEU A C 1
ATOM 885 O O . LEU A 1 106 ? -2.991 3.870 7.755 1.00 98.44 106 LEU A O 1
ATOM 889 N N . LEU A 1 107 ? -1.639 3.434 6.021 1.00 98.62 107 LEU A N 1
ATOM 890 C CA . LEU A 1 107 ? -2.534 3.954 4.984 1.00 98.62 107 LEU A CA 1
ATOM 891 C C . LEU A 1 107 ? -3.849 3.177 4.918 1.00 98.62 107 LEU A C 1
ATOM 893 O O . LEU A 1 107 ? -4.922 3.783 4.884 1.00 98.62 107 LEU A O 1
ATOM 897 N N . VAL A 1 108 ? -3.785 1.845 4.959 1.00 98.62 108 VAL A N 1
ATOM 898 C CA . VAL A 1 108 ? -4.988 1.005 5.033 1.00 98.62 108 VAL A CA 1
ATOM 899 C C . VAL A 1 108 ? -5.754 1.252 6.332 1.00 98.62 108 VAL A C 1
ATOM 901 O O . VAL A 1 108 ? -6.970 1.424 6.285 1.00 98.62 108 VAL A O 1
ATOM 904 N N . SER A 1 109 ? -5.062 1.324 7.471 1.00 98.38 109 SER A N 1
ATOM 905 C CA . SER A 1 109 ? -5.682 1.595 8.771 1.00 98.38 109 SER A CA 1
ATOM 906 C C . SER A 1 109 ? -6.411 2.941 8.780 1.00 98.38 109 SER A C 1
ATOM 908 O O . SER A 1 109 ? -7.597 2.996 9.109 1.00 98.38 109 SER A O 1
ATOM 910 N N . ALA A 1 110 ? -5.749 4.010 8.329 1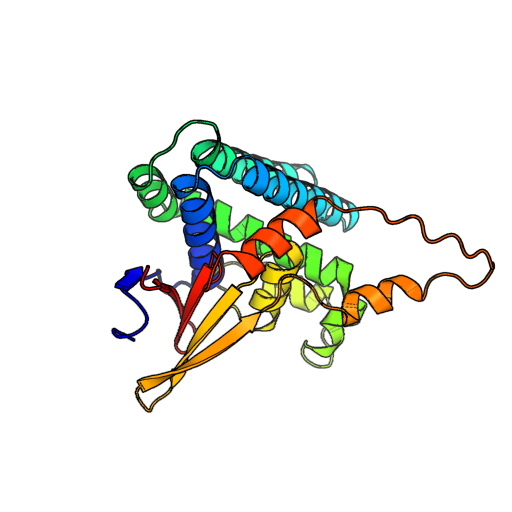.00 98.12 110 ALA A N 1
ATOM 911 C CA . ALA A 1 110 ? -6.323 5.348 8.235 1.00 98.12 110 ALA A CA 1
ATOM 912 C C . ALA A 1 110 ? -7.577 5.369 7.350 1.00 98.12 110 ALA A C 1
ATOM 914 O O . ALA A 1 110 ? -8.586 5.977 7.711 1.00 98.12 110 ALA A O 1
ATOM 915 N N . TYR A 1 111 ? -7.542 4.671 6.210 1.00 98.00 111 TYR A N 1
ATOM 916 C CA . TYR A 1 111 ? -8.687 4.605 5.306 1.00 98.00 111 TYR A CA 1
ATOM 917 C C . TYR A 1 111 ? -9.869 3.836 5.908 1.00 98.00 111 TYR A C 1
ATOM 919 O O . TYR A 1 111 ? -11.004 4.310 5.842 1.00 98.00 111 TYR A O 1
ATOM 927 N N . ILE A 1 112 ? -9.611 2.683 6.533 1.00 97.50 112 ILE A N 1
ATOM 928 C CA . ILE A 1 112 ? -10.646 1.887 7.205 1.00 97.50 112 ILE A CA 1
ATOM 929 C C . ILE A 1 112 ? -11.288 2.691 8.340 1.00 97.50 112 ILE A C 1
ATOM 931 O O . ILE A 1 112 ? -12.514 2.726 8.438 1.00 97.50 112 ILE A O 1
ATOM 935 N N . GLN A 1 113 ? -10.487 3.389 9.151 1.00 96.25 113 GLN A N 1
ATOM 936 C CA . GLN A 1 113 ? -10.984 4.258 10.221 1.00 96.25 113 GLN A CA 1
ATOM 937 C C . GLN A 1 113 ? -11.824 5.419 9.673 1.00 96.25 113 GLN A C 1
ATOM 939 O O . GLN A 1 113 ? -12.911 5.689 10.185 1.00 96.25 113 GLN A O 1
ATOM 944 N N . LYS A 1 114 ? -11.374 6.073 8.594 1.00 95.12 114 LYS A N 1
ATOM 945 C CA . LYS A 1 114 ? -12.120 7.154 7.929 1.00 95.12 114 LYS A CA 1
ATOM 946 C C . LYS A 1 114 ? -13.471 6.682 7.388 1.00 95.12 114 LYS A C 1
ATOM 948 O O . LYS A 1 114 ? -14.431 7.445 7.397 1.00 95.12 114 LYS A O 1
ATOM 953 N N . GLN A 1 115 ? -13.545 5.434 6.936 1.00 95.62 115 GLN A N 1
ATOM 954 C CA . GLN A 1 115 ? -14.743 4.815 6.370 1.00 95.62 115 GLN A CA 1
ATOM 955 C C . GLN A 1 115 ? -15.362 3.773 7.317 1.00 95.62 115 GLN A C 1
ATOM 957 O O . GLN A 1 115 ? -15.921 2.768 6.871 1.00 95.62 115 GLN A O 1
ATOM 962 N N . ALA A 1 116 ? -15.276 4.006 8.633 1.00 94.75 116 ALA A N 1
ATOM 963 C CA . ALA A 1 116 ? -15.670 3.039 9.658 1.00 94.75 116 ALA A CA 1
ATOM 964 C C . ALA A 1 116 ? -17.099 2.497 9.476 1.00 94.75 116 ALA A C 1
ATOM 966 O O . ALA A 1 116 ? -17.316 1.296 9.617 1.00 94.75 116 ALA A O 1
ATOM 967 N N . GLY A 1 117 ? -18.061 3.355 9.112 1.00 93.50 117 GLY A N 1
ATOM 968 C CA . GLY A 1 117 ? -19.458 2.953 8.894 1.00 93.50 117 GLY A CA 1
ATOM 969 C C . GLY A 1 117 ? -19.643 1.944 7.755 1.00 93.50 117 GLY A C 1
ATOM 970 O O . GLY A 1 117 ? -20.515 1.082 7.826 1.00 93.50 117 GLY A O 1
ATOM 971 N N . TYR A 1 118 ? -18.784 1.994 6.736 1.00 92.94 118 TYR A N 1
ATOM 972 C CA . TYR A 1 118 ? -18.764 0.999 5.668 1.00 92.94 118 TYR A CA 1
ATOM 973 C C . TYR A 1 118 ? -18.042 -0.275 6.123 1.00 92.94 118 TYR A C 1
ATOM 975 O O . TYR A 1 118 ? -18.588 -1.374 6.000 1.00 92.94 118 TYR A O 1
ATOM 983 N N . PHE A 1 119 ? -16.836 -0.133 6.686 1.00 95.19 119 P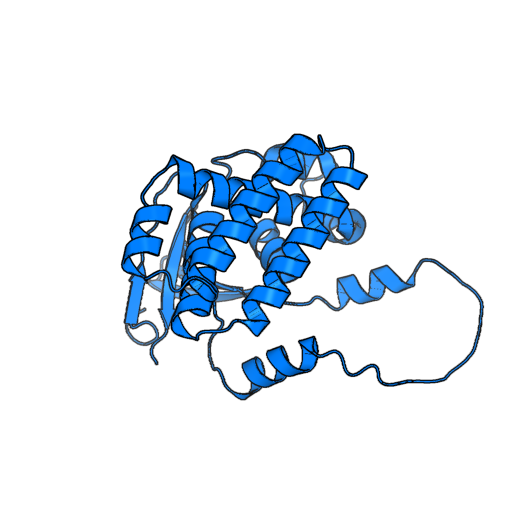HE A N 1
ATOM 984 C CA . PHE A 1 119 ? -15.971 -1.274 6.995 1.00 95.19 119 PHE A CA 1
ATOM 985 C 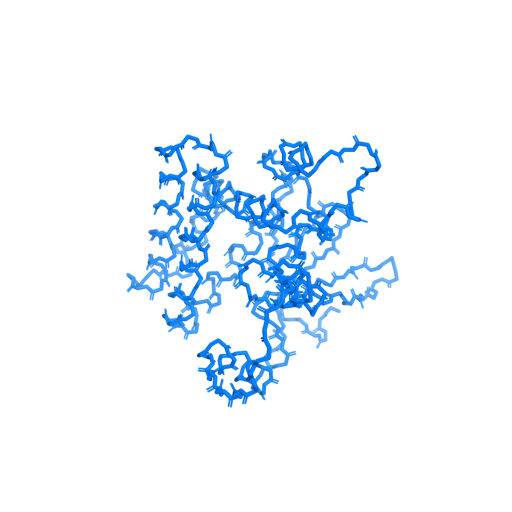C . PHE A 1 119 ? -16.433 -2.123 8.183 1.00 95.19 119 PHE A C 1
ATOM 987 O O . PHE A 1 119 ? -16.093 -3.304 8.240 1.00 95.19 119 PHE A O 1
ATOM 994 N N . VAL A 1 120 ? -17.242 -1.575 9.096 1.00 95.19 120 VAL A N 1
ATOM 995 C CA . VAL A 1 120 ? -17.748 -2.315 10.268 1.00 95.19 120 VAL A CA 1
ATOM 996 C C . VAL A 1 120 ? -18.570 -3.546 9.870 1.00 95.19 120 VAL A C 1
ATOM 998 O O . VAL A 1 120 ? -18.621 -4.519 10.611 1.00 95.19 120 VAL A O 1
ATOM 1001 N N . ASN A 1 121 ? -19.147 -3.547 8.665 1.00 93.75 121 ASN A N 1
ATOM 1002 C CA . ASN A 1 121 ? -19.936 -4.664 8.141 1.00 93.75 121 ASN A CA 1
ATOM 1003 C C . ASN A 1 121 ? -19.086 -5.866 7.688 1.00 93.75 121 ASN A C 1
ATOM 1005 O O . ASN A 1 121 ? -19.643 -6.900 7.326 1.00 93.75 121 ASN A O 1
ATOM 1009 N N . PHE A 1 122 ? -17.757 -5.729 7.661 1.00 94.06 122 PHE A N 1
ATOM 1010 C CA . PHE A 1 122 ? -16.834 -6.743 7.139 1.00 94.06 122 PHE A CA 1
ATOM 1011 C C . PHE A 1 122 ? -15.849 -7.272 8.189 1.00 94.06 122 PHE A C 1
ATOM 1013 O O . PHE A 1 122 ? -14.984 -8.077 7.845 1.00 94.06 122 PHE A O 1
ATOM 1020 N N . ILE A 1 123 ? -15.954 -6.821 9.441 1.00 94.44 123 ILE A N 1
ATOM 1021 C CA . ILE A 1 123 ? -15.114 -7.280 10.556 1.00 94.44 123 ILE A CA 1
ATOM 1022 C C . ILE A 1 123 ? -15.900 -8.226 11.473 1.00 94.44 123 ILE A C 1
ATOM 1024 O O . ILE A 1 123 ? -17.128 -8.272 11.421 1.00 94.44 123 ILE A O 1
ATOM 1028 N N . ASP A 1 124 ? -15.190 -8.979 12.318 1.00 90.25 124 ASP A N 1
ATOM 1029 C CA . ASP A 1 124 ? -15.813 -9.914 13.262 1.00 90.25 124 ASP A CA 1
ATOM 1030 C C . ASP A 1 124 ? -16.793 -9.211 14.218 1.00 90.25 124 ASP A C 1
ATOM 1032 O O . ASP A 1 124 ? -16.508 -8.130 14.747 1.00 90.25 124 ASP A O 1
ATOM 1036 N N . GLU A 1 125 ? -17.915 -9.873 14.521 1.00 87.25 125 GLU A N 1
ATOM 1037 C CA . GLU A 1 125 ? -18.877 -9.387 15.511 1.00 87.25 125 GLU A CA 1
ATOM 1038 C C . GLU A 1 125 ? -18.198 -9.132 16.869 1.00 87.25 125 GLU A C 1
ATOM 1040 O O . GLU A 1 125 ? -17.475 -9.972 17.407 1.00 87.25 125 GLU A O 1
ATOM 1045 N N . GLY A 1 126 ? -18.449 -7.954 17.445 1.00 87.62 126 GLY A N 1
ATOM 1046 C CA . GLY A 1 126 ? -17.917 -7.562 18.752 1.00 87.62 126 GLY A CA 1
ATOM 1047 C C . GLY A 1 126 ? -16.543 -6.883 18.734 1.00 87.62 126 GLY A C 1
ATOM 1048 O O . GLY A 1 126 ? -16.116 -6.416 19.791 1.00 87.62 126 GLY A O 1
ATOM 1049 N N . LYS A 1 127 ? -15.874 -6.763 17.577 1.00 94.00 127 LYS A N 1
ATOM 1050 C CA . LYS A 1 127 ? -14.704 -5.880 17.411 1.00 94.00 127 LYS A CA 1
ATOM 1051 C C . LYS A 1 127 ? -15.145 -4.494 16.934 1.00 94.00 127 LYS A C 1
ATOM 1053 O O . LYS A 1 127 ? -16.018 -4.367 16.078 1.00 94.00 127 LYS A O 1
ATOM 1058 N N . THR A 1 128 ? -14.530 -3.439 17.462 1.00 96.56 128 THR A N 1
ATOM 1059 C CA . THR A 1 128 ? -14.644 -2.095 16.872 1.00 96.56 128 THR A CA 1
ATOM 1060 C C . THR A 1 128 ? -13.679 -1.941 15.697 1.00 96.56 128 THR A C 1
ATOM 1062 O O . THR A 1 128 ? -12.708 -2.688 15.578 1.00 96.56 128 THR A O 1
ATOM 1065 N N . ILE A 1 129 ? -13.899 -0.932 14.848 1.00 97.06 129 ILE A N 1
ATOM 1066 C CA . ILE A 1 129 ? -12.980 -0.618 13.744 1.00 97.06 129 ILE A CA 1
ATOM 1067 C C . ILE A 1 129 ? -11.567 -0.319 14.248 1.00 97.06 129 ILE A C 1
ATOM 1069 O O . ILE A 1 129 ? -10.604 -0.843 13.697 1.00 97.06 129 ILE A O 1
ATOM 1073 N N . ASN A 1 130 ? -11.439 0.438 15.338 1.00 95.88 130 ASN A N 1
ATOM 1074 C CA . ASN A 1 130 ? -10.131 0.737 15.920 1.00 95.88 130 ASN A CA 1
ATOM 1075 C C . ASN A 1 130 ? -9.437 -0.541 16.403 1.00 95.88 130 ASN A C 1
ATOM 1077 O O . ASN A 1 130 ? -8.278 -0.764 16.077 1.00 95.88 130 ASN A O 1
ATOM 1081 N N . GLN A 1 131 ? -10.162 -1.429 17.095 1.00 97.06 131 GLN A N 1
ATOM 1082 C CA . GLN A 1 131 ? -9.609 -2.713 17.533 1.00 97.06 131 GLN A CA 1
ATOM 1083 C C . GLN A 1 131 ? -9.182 -3.583 16.350 1.00 97.06 131 GLN A C 1
ATOM 1085 O O . GLN A 1 131 ? -8.127 -4.211 16.406 1.00 97.06 131 GLN A O 1
ATOM 1090 N N . PHE A 1 132 ? -9.979 -3.626 15.280 1.00 97.88 132 PHE A N 1
ATOM 1091 C CA . PHE A 1 132 ? -9.613 -4.339 14.060 1.00 97.88 132 PHE A CA 1
ATOM 1092 C C . PHE A 1 132 ? -8.325 -3.769 13.448 1.00 97.88 132 PHE A C 1
ATOM 1094 O O . PHE A 1 132 ? -7.395 -4.525 13.172 1.00 97.88 132 PHE A O 1
ATOM 1101 N N . CYS A 1 133 ? -8.221 -2.446 13.312 1.00 98.06 133 CYS A N 1
ATOM 1102 C CA . CYS A 1 133 ? -7.020 -1.795 12.797 1.00 98.06 133 CYS A CA 1
ATOM 1103 C C . CYS A 1 133 ? -5.774 -2.093 13.648 1.00 98.06 133 CYS A C 1
ATOM 1105 O O . CYS A 1 133 ? -4.761 -2.541 13.109 1.00 98.06 133 CYS A O 1
ATOM 1107 N N . GLU A 1 134 ? -5.868 -1.933 14.969 1.00 97.06 134 GLU A N 1
ATOM 1108 C CA . GLU A 1 134 ? -4.762 -2.148 15.914 1.00 97.06 134 GLU A CA 1
ATOM 1109 C C . GLU A 1 134 ? -4.285 -3.610 15.971 1.00 97.06 134 GLU A C 1
ATOM 1111 O O . GLU A 1 134 ? -3.125 -3.871 16.294 1.00 97.06 134 GLU A O 1
ATOM 1116 N N . THR A 1 135 ? -5.162 -4.581 15.689 1.00 96.75 135 THR A N 1
ATOM 1117 C CA . THR A 1 135 ? -4.855 -6.011 15.886 1.00 96.75 135 THR A CA 1
ATOM 1118 C C . THR A 1 135 ? -4.618 -6.793 14.597 1.00 96.75 135 THR A C 1
ATOM 1120 O O . THR A 1 135 ? -3.789 -7.711 14.605 1.00 96.75 135 THR A O 1
ATOM 1123 N N . GLU A 1 136 ? -5.282 -6.418 13.502 1.00 97.69 136 GLU A N 1
ATOM 1124 C CA . GLU A 1 136 ? -5.250 -7.153 12.230 1.00 97.69 136 GLU A CA 1
ATOM 1125 C C . GLU A 1 136 ? -4.537 -6.378 11.108 1.00 97.69 136 GLU A C 1
ATOM 1127 O O . GLU A 1 136 ? -3.893 -6.994 10.259 1.00 97.69 136 GLU A O 1
ATOM 1132 N N . VAL A 1 137 ? -4.580 -5.038 11.114 1.00 98.19 137 VAL A N 1
ATOM 1133 C CA . VAL A 1 137 ? -4.057 -4.215 10.004 1.00 98.19 137 VAL A CA 1
ATOM 1134 C C . VAL A 1 137 ? -2.643 -3.708 10.282 1.00 98.19 137 VAL A C 1
ATOM 1136 O O . VAL A 1 137 ? -1.717 -3.962 9.507 1.00 98.19 137 VAL A O 1
ATOM 1139 N N . GLU A 1 138 ? -2.470 -2.973 11.376 1.00 98.12 138 GLU A N 1
ATOM 1140 C CA . GLU A 1 138 ? -1.233 -2.260 11.713 1.00 98.12 138 GLU A CA 1
ATOM 1141 C C . GLU A 1 138 ? -0.055 -3.166 12.080 1.00 98.12 138 GLU A C 1
ATOM 1143 O O . GLU A 1 138 ? 1.072 -2.848 11.683 1.00 98.12 138 GLU A O 1
ATOM 1148 N N . PRO A 1 139 ? -0.247 -4.295 12.792 1.00 98.19 139 PRO A N 1
ATOM 1149 C CA . PRO A 1 139 ? 0.884 -5.110 13.195 1.00 98.19 139 PRO A CA 1
ATOM 1150 C C . PRO A 1 139 ? 1.604 -5.744 12.001 1.00 98.19 139 PRO A C 1
ATOM 1152 O O . PRO A 1 139 ? 1.004 -6.334 11.100 1.00 98.19 139 PRO A O 1
ATOM 1155 N N . MET A 1 140 ? 2.935 -5.682 12.032 1.00 97.81 140 MET A N 1
ATOM 1156 C CA . MET A 1 140 ? 3.785 -6.384 11.073 1.00 97.81 140 MET A CA 1
ATOM 1157 C C . MET A 1 140 ? 3.564 -7.898 11.140 1.00 97.81 140 MET A C 1
ATOM 1159 O O . MET A 1 140 ? 3.231 -8.454 12.185 1.00 97.81 140 MET A O 1
ATOM 1163 N N . ALA A 1 141 ? 3.789 -8.569 10.011 1.00 96.12 141 ALA A N 1
ATOM 1164 C CA . ALA A 1 141 ? 3.612 -10.010 9.841 1.00 96.12 141 ALA A CA 1
ATOM 1165 C C . ALA A 1 141 ? 2.171 -10.526 10.046 1.00 96.12 141 ALA A C 1
ATOM 1167 O O . ALA A 1 141 ? 1.964 -11.738 10.141 1.00 96.12 141 ALA A O 1
ATOM 1168 N N . ARG A 1 142 ? 1.166 -9.638 10.057 1.00 96.75 142 ARG A N 1
ATOM 1169 C CA . ARG A 1 142 ? -0.249 -10.020 9.947 1.00 96.75 142 ARG A CA 1
ATOM 1170 C C . ARG A 1 142 ? -0.666 -10.198 8.499 1.00 96.75 142 ARG A C 1
ATOM 1172 O O . ARG A 1 142 ? -0.501 -9.280 7.695 1.00 96.75 142 ARG A O 1
ATOM 1179 N N . GLU A 1 143 ? -1.186 -11.382 8.190 1.00 95.50 143 GLU A N 1
ATOM 1180 C CA . GLU A 1 143 ? -1.667 -11.729 6.856 1.00 95.50 143 GLU A CA 1
ATOM 1181 C C . GLU A 1 143 ? -2.818 -10.819 6.417 1.00 95.50 143 GLU A C 1
ATOM 1183 O O . GLU A 1 143 ? -3.576 -10.301 7.231 1.00 95.50 143 GLU A O 1
ATOM 1188 N N . SER A 1 144 ? -2.929 -10.614 5.106 1.00 96.62 144 SER A N 1
ATOM 1189 C CA . SER A 1 144 ? -3.921 -9.717 4.522 1.00 96.62 144 SER A CA 1
ATOM 1190 C C . SER A 1 144 ? -5.009 -10.492 3.789 1.00 96.62 144 SER A C 1
ATOM 1192 O O . SER A 1 144 ? -4.744 -11.161 2.788 1.00 96.62 144 SER A O 1
ATOM 1194 N N . ASP A 1 145 ? -6.244 -10.321 4.245 1.00 94.00 145 ASP A N 1
ATOM 1195 C CA . ASP A 1 145 ? -7.455 -10.781 3.561 1.00 94.00 145 ASP A CA 1
ATOM 1196 C C . ASP A 1 145 ? -8.068 -9.712 2.644 1.00 94.00 145 ASP A C 1
ATOM 1198 O O . ASP A 1 145 ? -7.593 -8.576 2.570 1.00 94.00 145 ASP A O 1
ATOM 1202 N N . ASN A 1 146 ? -9.174 -10.065 1.981 1.00 95.31 146 ASN A N 1
ATOM 1203 C CA . ASN A 1 146 ? -9.898 -9.222 1.025 1.00 95.31 146 ASN A CA 1
ATOM 1204 C C . ASN A 1 146 ? -10.199 -7.804 1.539 1.00 95.31 146 ASN A C 1
ATOM 1206 O O . ASN A 1 146 ? -10.149 -6.865 0.751 1.00 95.31 146 ASN A O 1
ATOM 1210 N N . ILE A 1 147 ? -10.483 -7.629 2.835 1.00 97.00 147 ILE A N 1
ATOM 1211 C CA . ILE A 1 147 ? -10.745 -6.306 3.425 1.00 97.00 147 ILE A CA 1
ATOM 1212 C C . ILE A 1 147 ? -9.539 -5.363 3.296 1.00 97.00 147 ILE A C 1
ATOM 1214 O O . ILE A 1 147 ? -9.711 -4.198 2.951 1.00 97.00 147 ILE A O 1
ATOM 1218 N N . HIS A 1 148 ? -8.318 -5.875 3.476 1.00 98.38 148 HIS A N 1
ATOM 1219 C CA . HIS A 1 148 ? -7.082 -5.105 3.331 1.00 98.38 148 HIS A CA 1
ATOM 1220 C C . HIS A 1 148 ? -6.833 -4.738 1.868 1.00 98.38 148 HIS A C 1
ATOM 1222 O O . HIS A 1 148 ? -6.437 -3.613 1.573 1.00 98.38 148 HIS A O 1
ATOM 1228 N N . VAL A 1 149 ? -7.093 -5.679 0.952 1.00 98.12 149 VAL A N 1
ATOM 1229 C CA . VAL A 1 149 ? -6.934 -5.457 -0.492 1.00 98.12 149 VAL A CA 1
ATOM 1230 C C . VAL A 1 149 ? -7.924 -4.410 -0.989 1.00 98.12 149 VAL A C 1
ATOM 1232 O O . VAL A 1 149 ? -7.526 -3.469 -1.673 1.00 98.12 149 VAL A O 1
ATOM 1235 N N . ALA A 1 150 ? -9.193 -4.532 -0.592 1.00 97.31 150 ALA A N 1
ATOM 1236 C CA . ALA A 1 150 ? -10.242 -3.575 -0.917 1.00 97.31 150 ALA A CA 1
ATOM 1237 C C . ALA A 1 150 ? -9.922 -2.184 -0.362 1.00 97.31 150 ALA A C 1
ATOM 1239 O O . ALA A 1 150 ? -9.947 -1.207 -1.105 1.00 97.31 150 ALA A O 1
ATOM 1240 N N . ALA A 1 151 ? -9.576 -2.095 0.924 1.00 98.19 151 ALA A N 1
ATOM 1241 C CA . ALA A 1 151 ? -9.228 -0.829 1.553 1.00 98.19 151 ALA A CA 1
ATOM 1242 C C . ALA A 1 151 ? -8.017 -0.172 0.884 1.00 98.19 151 ALA A C 1
ATOM 1244 O O . ALA A 1 151 ? -8.059 1.027 0.631 1.00 98.19 151 ALA A O 1
ATOM 1245 N N . LEU A 1 152 ? -6.974 -0.935 0.534 1.00 98.50 152 LEU A N 1
ATOM 1246 C CA . LEU A 1 152 ? -5.811 -0.381 -0.157 1.00 98.50 152 LEU A CA 1
ATOM 1247 C C . LEU A 1 152 ? -6.165 0.122 -1.562 1.00 98.50 152 LEU A C 1
ATOM 1249 O O . LEU A 1 152 ? -5.796 1.243 -1.903 1.00 98.50 152 LEU A O 1
ATOM 1253 N N . ALA A 1 153 ? -6.900 -0.671 -2.351 1.00 97.62 153 ALA A N 1
ATOM 1254 C CA . ALA A 1 153 ? -7.335 -0.294 -3.699 1.00 97.62 153 ALA A CA 1
ATOM 1255 C C . ALA A 1 153 ? -8.136 1.018 -3.695 1.00 97.62 153 ALA A C 1
ATOM 1257 O O . ALA A 1 153 ? -7.881 1.915 -4.500 1.00 97.62 153 ALA A O 1
ATOM 1258 N N . LEU A 1 154 ? -9.055 1.154 -2.737 1.00 96.56 154 LEU A N 1
ATOM 1259 C CA . LEU A 1 154 ? -9.873 2.349 -2.556 1.00 96.56 154 LEU A CA 1
ATOM 1260 C C . LEU A 1 154 ? -9.060 3.542 -2.029 1.00 96.56 154 LEU A C 1
ATOM 1262 O O . LEU A 1 154 ? -9.222 4.661 -2.510 1.00 96.56 154 LEU A O 1
ATOM 1266 N N . ALA A 1 155 ? -8.163 3.320 -1.066 1.00 97.19 155 ALA A N 1
ATOM 1267 C CA . ALA A 1 155 ? -7.362 4.381 -0.461 1.00 97.19 155 ALA A CA 1
ATOM 1268 C C . ALA A 1 155 ? -6.393 5.032 -1.455 1.00 97.19 155 ALA A C 1
ATOM 1270 O O . ALA A 1 155 ? -6.189 6.248 -1.424 1.00 97.19 155 ALA A O 1
ATOM 1271 N N . VAL A 1 156 ? -5.808 4.230 -2.347 1.00 96.62 156 VAL A N 1
ATOM 1272 C CA . VAL A 1 156 ? -4.869 4.714 -3.369 1.00 96.62 156 VAL A CA 1
ATOM 1273 C C . VAL A 1 156 ? -5.543 5.040 -4.703 1.00 96.62 156 VAL A C 1
ATOM 1275 O O . VAL A 1 156 ? -4.865 5.506 -5.623 1.00 96.62 156 VAL A O 1
ATOM 1278 N N . GLU A 1 157 ? -6.858 4.814 -4.800 1.00 94.81 157 GLU A N 1
ATOM 1279 C CA . GLU A 1 157 ? -7.674 4.960 -6.010 1.00 94.81 157 GLU A CA 1
ATOM 1280 C C . GLU A 1 157 ? -7.077 4.197 -7.207 1.00 94.81 157 GLU A C 1
ATOM 1282 O O . GLU A 1 157 ? -6.920 4.728 -8.307 1.00 94.81 157 GLU A O 1
ATOM 1287 N N . LEU A 1 158 ? -6.705 2.934 -6.982 1.00 93.88 158 LEU A N 1
ATOM 1288 C CA . LEU A 1 158 ? -6.058 2.076 -7.973 1.00 93.88 158 LEU A CA 1
ATOM 1289 C C . LEU A 1 158 ? -6.699 0.683 -7.964 1.00 93.88 158 LEU A C 1
ATOM 1291 O O . LEU A 1 158 ? -6.718 0.043 -6.912 1.00 93.88 158 LEU A O 1
ATOM 1295 N N . PRO A 1 159 ? -7.184 0.164 -9.107 1.00 94.44 159 PRO A N 1
ATOM 1296 C CA . PRO A 1 159 ? -7.727 -1.184 -9.139 1.00 94.44 159 PRO A CA 1
ATOM 1297 C C . PRO A 1 159 ? -6.626 -2.224 -8.887 1.00 94.44 159 PRO A C 1
ATOM 1299 O O . PRO A 1 159 ? -5.520 -2.118 -9.426 1.00 94.44 159 PRO A O 1
ATOM 1302 N N . ILE A 1 160 ? -6.946 -3.256 -8.104 1.00 96.38 160 ILE A N 1
ATOM 1303 C CA . ILE A 1 160 ? -6.058 -4.393 -7.824 1.00 96.38 160 ILE A CA 1
ATOM 1304 C C . ILE A 1 160 ? -6.755 -5.669 -8.285 1.00 96.38 160 ILE A C 1
ATOM 1306 O O . ILE A 1 160 ? -7.874 -5.958 -7.861 1.00 96.38 160 ILE A O 1
ATOM 1310 N N . TYR A 1 161 ? -6.099 -6.461 -9.134 1.00 96.06 161 TYR A N 1
ATOM 1311 C CA . TYR A 1 161 ? -6.597 -7.794 -9.489 1.00 96.06 161 TYR A CA 1
ATOM 1312 C C . TYR A 1 161 ? -5.880 -8.855 -8.674 1.00 96.06 161 TYR A C 1
ATOM 1314 O O . TYR A 1 161 ? -4.655 -8.846 -8.572 1.00 96.06 161 TYR A O 1
ATOM 1322 N N . VAL A 1 162 ? -6.643 -9.800 -8.135 1.00 96.50 162 VAL A N 1
ATOM 1323 C CA . VAL A 1 162 ? -6.120 -10.969 -7.431 1.00 96.50 162 VAL A CA 1
ATOM 1324 C C . VAL A 1 162 ? -6.578 -12.222 -8.161 1.00 96.50 162 VAL A C 1
ATOM 1326 O O . VAL A 1 162 ? -7.766 -12.523 -8.229 1.00 96.50 162 VAL A O 1
ATOM 1329 N N . GLU A 1 163 ? -5.630 -12.966 -8.713 1.00 95.00 163 GLU A N 1
ATOM 1330 C CA . GLU A 1 163 ? -5.860 -14.278 -9.304 1.00 95.00 163 GLU A CA 1
ATOM 1331 C C . GLU A 1 163 ? -5.721 -15.350 -8.223 1.00 95.00 163 GLU A C 1
ATOM 1333 O O . GLU A 1 163 ? -4.627 -15.599 -7.713 1.00 95.00 163 GLU A O 1
ATOM 1338 N N . ASN A 1 164 ? -6.821 -16.014 -7.881 1.00 92.06 164 ASN A N 1
ATOM 1339 C CA . ASN A 1 164 ? -6.815 -17.137 -6.951 1.00 92.06 164 ASN A CA 1
ATOM 1340 C C . ASN A 1 164 ? -6.512 -18.436 -7.690 1.00 92.06 164 ASN A C 1
ATOM 1342 O O . ASN A 1 164 ? -7.259 -18.827 -8.588 1.00 92.06 164 ASN A O 1
ATOM 1346 N N . CYS A 1 165 ? -5.457 -19.140 -7.281 1.00 83.75 165 CYS A N 1
ATOM 1347 C CA . CYS A 1 165 ? -5.166 -20.468 -7.815 1.00 83.75 165 CYS A CA 1
ATOM 1348 C C . CYS A 1 165 ? -6.051 -21.522 -7.136 1.00 83.75 165 CYS A C 1
ATOM 1350 O O . CYS A 1 165 ? -5.857 -21.839 -5.959 1.00 83.75 165 CYS A O 1
ATOM 1352 N N . GLN A 1 166 ? -7.016 -22.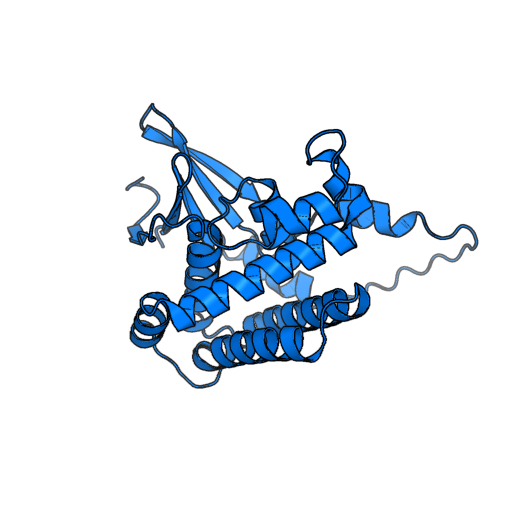074 -7.872 1.00 80.56 166 GLN A N 1
ATOM 1353 C CA . GLN A 1 166 ? -7.857 -23.164 -7.380 1.00 80.56 166 GLN A CA 1
ATOM 1354 C C . GLN A 1 166 ? -7.097 -24.499 -7.360 1.00 80.56 166 GLN A C 1
ATOM 1356 O O . GLN A 1 166 ? -6.084 -24.671 -8.038 1.00 80.56 166 GLN A O 1
ATOM 1361 N N . GLN A 1 167 ? -7.617 -25.491 -6.626 1.00 75.81 167 GLN A N 1
ATOM 1362 C CA . GLN A 1 167 ? -7.053 -26.852 -6.617 1.00 75.81 167 GLN A CA 1
ATOM 1363 C C . GLN A 1 167 ? -7.032 -27.500 -8.011 1.00 75.81 167 GLN A C 1
ATOM 1365 O O . GLN A 1 167 ? -6.157 -28.316 -8.288 1.00 75.81 167 GLN A O 1
ATOM 1370 N N . SER A 1 168 ? -7.953 -27.110 -8.898 1.00 78.00 168 SER A N 1
ATOM 1371 C CA . SER A 1 168 ? -7.988 -27.528 -10.306 1.00 78.00 168 SER A CA 1
ATOM 1372 C C . SER A 1 168 ? -6.821 -26.979 -11.139 1.00 78.00 168 SER A C 1
ATOM 1374 O O . SER A 1 168 ? -6.584 -27.452 -12.248 1.00 78.00 168 SER A O 1
ATOM 1376 N N . GLY A 1 169 ? -6.090 -25.982 -10.627 1.00 75.44 169 GLY A N 1
ATOM 1377 C CA . GLY A 1 169 ? -5.086 -25.220 -11.371 1.00 75.44 169 GLY A CA 1
ATOM 1378 C C . GLY A 1 169 ? -5.672 -24.084 -12.218 1.00 75.44 169 GLY A C 1
ATOM 1379 O O . GLY A 1 169 ? -4.914 -23.364 -12.878 1.00 75.44 169 GLY A O 1
ATOM 1380 N N . GLU A 1 170 ? -6.995 -23.904 -12.199 1.00 83.19 170 GLU A N 1
ATOM 1381 C CA . GLU A 1 170 ? -7.659 -22.747 -12.794 1.00 83.19 170 GLU A CA 1
ATOM 1382 C C . GLU A 1 170 ? -7.445 -21.495 -11.941 1.00 83.19 170 GLU A C 1
ATOM 1384 O O . GLU A 1 170 ? -7.298 -21.563 -10.717 1.00 83.19 170 GLU A O 1
ATOM 1389 N N . LEU A 1 171 ? -7.411 -20.344 -12.610 1.00 87.62 171 LEU A N 1
ATOM 1390 C CA . LEU A 1 171 ? -7.343 -19.049 -11.949 1.00 87.62 171 LEU A CA 1
ATOM 1391 C C . LEU A 1 171 ? -8.742 -18.445 -11.884 1.00 87.62 171 LEU A C 1
ATOM 1393 O O . LEU A 1 171 ? -9.449 -18.424 -12.891 1.00 87.62 171 LEU A O 1
ATOM 1397 N N . ASN A 1 172 ? -9.114 -17.949 -10.708 1.00 90.94 172 ASN A N 1
ATOM 1398 C CA . ASN A 1 172 ? -10.319 -17.155 -10.516 1.00 90.94 172 ASN A CA 1
ATOM 1399 C C . ASN A 1 172 ? -9.935 -15.728 -10.125 1.00 90.94 172 ASN A C 1
ATOM 1401 O O . ASN A 1 172 ? -9.397 -15.514 -9.034 1.00 90.94 172 ASN A O 1
ATOM 1405 N N . ARG A 1 173 ? -10.226 -14.770 -11.006 1.00 92.50 173 ARG A N 1
ATOM 1406 C CA . ARG A 1 173 ? -9.932 -13.356 -10.789 1.00 92.50 173 ARG A CA 1
ATOM 1407 C C . ARG A 1 173 ? -10.958 -12.722 -9.860 1.00 92.50 173 ARG A C 1
ATOM 1409 O O . ARG A 1 173 ? -12.154 -12.774 -10.127 1.00 92.50 173 ARG A O 1
ATOM 1416 N N . ILE A 1 174 ? -10.466 -12.039 -8.837 1.00 94.50 174 ILE A N 1
ATOM 1417 C CA . ILE A 1 174 ? -11.217 -11.058 -8.058 1.00 94.50 174 ILE A CA 1
ATOM 1418 C C . ILE A 1 174 ? -10.689 -9.672 -8.424 1.00 94.50 174 ILE A C 1
ATOM 1420 O O . ILE A 1 174 ? -9.481 -9.432 -8.394 1.00 94.50 174 ILE A O 1
ATOM 1424 N N . GLU A 1 175 ? -11.597 -8.772 -8.782 1.00 94.25 175 GLU A N 1
ATOM 1425 C CA . GLU A 1 175 ? -11.304 -7.362 -9.017 1.00 94.25 175 GLU A CA 1
ATOM 1426 C C . GLU A 1 175 ? -11.668 -6.546 -7.777 1.00 94.25 175 GLU A C 1
ATOM 1428 O O . GLU A 1 175 ? -12.809 -6.570 -7.317 1.00 94.25 175 GLU A O 1
ATOM 1433 N N . PHE A 1 176 ? -10.688 -5.814 -7.254 1.00 94.94 176 PHE A N 1
ATOM 1434 C CA . PHE A 1 176 ? -10.887 -4.795 -6.234 1.00 94.94 176 PHE A CA 1
ATOM 1435 C C . PHE A 1 176 ? -10.874 -3.428 -6.926 1.00 94.94 176 PHE A C 1
ATOM 1437 O O . PHE A 1 176 ? -9.836 -3.048 -7.477 1.00 94.94 176 PHE A O 1
ATOM 1444 N N . PRO A 1 177 ? -12.009 -2.709 -6.965 1.00 92.94 177 PRO A N 1
ATOM 1445 C CA . PRO A 1 177 ? -12.120 -1.463 -7.711 1.00 92.94 177 PRO A CA 1
ATOM 1446 C C . PRO A 1 177 ? -11.413 -0.302 -6.999 1.00 92.94 177 PRO A C 1
ATOM 1448 O O . PRO A 1 177 ? -11.219 -0.315 -5.787 1.00 92.94 177 PRO A O 1
ATOM 1451 N N . ALA A 1 178 ? -11.092 0.742 -7.765 1.00 90.38 178 ALA A N 1
ATOM 1452 C CA . ALA A 1 178 ? -10.551 2.001 -7.242 1.00 90.38 178 ALA A CA 1
ATOM 1453 C C . ALA A 1 178 ? -11.587 2.856 -6.485 1.00 90.38 178 ALA A C 1
ATOM 1455 O O . ALA A 1 178 ? -11.203 3.750 -5.739 1.00 90.38 178 ALA A O 1
ATOM 1456 N N . TYR A 1 179 ? -12.886 2.591 -6.678 1.00 87.69 179 TYR A N 1
ATOM 1457 C CA . TYR A 1 179 ? -13.997 3.340 -6.082 1.00 87.69 179 TYR A CA 1
ATOM 1458 C C . TYR A 1 179 ? -15.140 2.409 -5.676 1.00 87.69 179 TYR A C 1
ATOM 1460 O O . TYR A 1 179 ? -15.285 1.317 -6.228 1.00 87.69 179 TYR A O 1
ATOM 1468 N N . SER A 1 180 ? -15.967 2.864 -4.735 1.00 80.56 180 SER A N 1
ATOM 1469 C CA . SER A 1 180 ? -17.182 2.176 -4.301 1.00 80.56 180 SER A CA 1
ATOM 1470 C C . SER A 1 180 ? -18.328 3.174 -4.206 1.00 80.56 180 SER A C 1
ATOM 1472 O O . SER A 1 180 ? -18.262 4.107 -3.404 1.00 80.56 180 SER A O 1
ATOM 1474 N N . ASP A 1 181 ? -19.387 2.951 -4.984 1.00 76.12 181 ASP A N 1
ATOM 1475 C CA . ASP A 1 181 ? -20.596 3.787 -4.956 1.00 76.12 181 ASP A CA 1
ATOM 1476 C C . ASP A 1 181 ? -21.240 3.785 -3.557 1.00 76.12 181 ASP A C 1
ATOM 1478 O O . ASP A 1 181 ? -21.701 4.812 -3.071 1.00 76.12 181 ASP A O 1
ATOM 1482 N N . LEU A 1 182 ? -21.129 2.667 -2.830 1.00 72.69 182 LEU A N 1
ATOM 1483 C CA . LEU A 1 182 ? -21.631 2.522 -1.457 1.00 72.69 182 LEU A CA 1
ATOM 1484 C C . LEU A 1 182 ? -20.904 3.416 -0.436 1.00 72.69 182 LEU A C 1
ATOM 1486 O O . LEU A 1 182 ? -21.426 3.676 0.648 1.00 72.69 182 LEU A O 1
ATOM 1490 N N . ILE A 1 183 ? -19.681 3.856 -0.741 1.00 73.50 183 ILE A N 1
ATOM 1491 C CA . ILE A 1 183 ? -18.946 4.813 0.098 1.00 73.50 183 ILE A CA 1
ATOM 1492 C C . ILE A 1 183 ? -19.354 6.250 -0.255 1.00 73.50 183 ILE A C 1
ATOM 1494 O O . ILE A 1 183 ? -19.408 7.100 0.632 1.00 73.50 183 ILE A O 1
ATOM 1498 N N . LEU A 1 184 ? -19.681 6.517 -1.524 1.00 61.12 184 LEU A N 1
ATOM 1499 C CA . LEU A 1 184 ? -20.132 7.833 -1.982 1.00 61.12 184 LEU A CA 1
ATOM 1500 C C . LEU A 1 184 ? -21.509 8.191 -1.402 1.00 61.12 184 LEU A C 1
ATOM 1502 O O . LEU A 1 184 ? -21.701 9.326 -0.970 1.00 61.12 184 LEU A O 1
ATOM 1506 N N . ASP A 1 185 ? -22.416 7.218 -1.297 1.00 52.16 185 ASP A N 1
ATOM 1507 C CA . ASP A 1 185 ? -23.756 7.434 -0.735 1.00 52.16 185 ASP A CA 1
ATOM 1508 C C . ASP A 1 185 ? -23.723 7.717 0.781 1.00 52.16 185 ASP A C 1
ATOM 1510 O O . ASP A 1 185 ? -24.454 8.575 1.275 1.00 52.16 185 ASP A O 1
ATOM 1514 N N . ASN A 1 186 ? -22.805 7.086 1.525 1.00 46.22 186 ASN A N 1
ATOM 1515 C CA . ASN A 1 186 ? -22.639 7.314 2.970 1.00 46.22 186 ASN A CA 1
ATOM 1516 C C . ASN A 1 186 ? -22.077 8.706 3.319 1.00 46.22 186 ASN A C 1
ATOM 1518 O O . ASN A 1 186 ? -22.246 9.170 4.446 1.00 46.22 186 ASN A O 1
ATOM 1522 N N . ALA A 1 187 ? -21.431 9.398 2.375 1.00 49.41 187 ALA A N 1
ATOM 1523 C CA . ALA A 1 187 ? -21.002 10.785 2.568 1.00 49.41 187 ALA A CA 1
ATOM 1524 C C . ALA A 1 187 ? -22.173 11.790 2.474 1.00 49.41 187 ALA A C 1
ATOM 1526 O O . ALA A 1 187 ? -22.006 12.955 2.838 1.00 49.41 187 ALA A O 1
ATOM 1527 N N . GLY A 1 188 ? -23.348 11.353 1.996 1.00 40.41 188 GLY A N 1
ATOM 1528 C CA . GLY A 1 188 ? -24.533 12.185 1.773 1.00 40.41 188 GLY A CA 1
ATOM 1529 C C . GLY A 1 188 ? -25.520 12.283 2.944 1.00 40.41 188 GLY A C 1
ATOM 1530 O O . GLY A 1 188 ? -26.442 13.091 2.872 1.00 40.41 188 GLY A O 1
ATOM 1531 N N . GLU A 1 189 ? -25.356 11.517 4.029 1.00 39.47 189 GLU A N 1
ATOM 1532 C CA . GLU A 1 189 ? -26.350 11.470 5.123 1.00 39.47 189 GLU A CA 1
ATOM 1533 C C . GLU A 1 189 ? -26.085 12.427 6.304 1.00 39.47 189 GLU A C 1
ATOM 1535 O O . GLU A 1 189 ? -26.847 12.453 7.270 1.00 39.47 189 GLU A O 1
ATOM 1540 N N . THR A 1 190 ? -25.080 13.306 6.227 1.00 36.84 190 THR A N 1
ATOM 1541 C CA . THR A 1 190 ? -24.921 14.413 7.189 1.00 36.84 190 THR A CA 1
ATOM 1542 C C . THR A 1 190 ? -25.261 15.761 6.560 1.00 36.84 190 THR A C 1
ATOM 1544 O O . THR A 1 190 ? -24.365 16.514 6.192 1.00 36.84 190 THR A O 1
ATOM 1547 N N . SER A 1 191 ? -26.560 16.052 6.440 1.00 34.56 191 SER A N 1
ATOM 1548 C CA . SER A 1 191 ? -27.229 17.363 6.613 1.00 34.56 191 SER A CA 1
ATOM 1549 C C . SER A 1 191 ? -28.476 17.471 5.727 1.00 34.56 191 SER A C 1
ATOM 1551 O O . SER A 1 191 ? -28.407 17.564 4.506 1.00 34.56 191 SER A O 1
ATOM 1553 N N . SER A 1 192 ? -29.646 17.474 6.364 1.00 34.75 192 SER A N 1
ATOM 1554 C CA . SER A 1 192 ? -30.875 17.975 5.757 1.00 34.75 192 SER A CA 1
ATOM 1555 C C . SER A 1 192 ? -30.834 19.506 5.663 1.00 34.75 192 SER A C 1
ATOM 1557 O O . SER A 1 192 ? -30.366 20.162 6.593 1.00 34.75 192 SER A O 1
ATOM 1559 N N . ASP A 1 193 ? -31.426 20.020 4.582 1.00 34.78 193 ASP A N 1
ATOM 1560 C CA . ASP A 1 193 ? -31.860 21.404 4.315 1.00 34.78 193 ASP A CA 1
ATOM 1561 C C . ASP A 1 193 ? -30.902 22.313 3.520 1.00 34.78 193 ASP A C 1
ATOM 1563 O O . ASP A 1 193 ? -30.239 23.197 4.059 1.00 34.78 193 ASP A O 1
ATOM 1567 N N . ASN A 1 194 ? -30.937 22.203 2.186 1.00 33.81 194 ASN A N 1
ATOM 1568 C CA . ASN A 1 194 ? -31.659 23.169 1.340 1.00 33.81 194 ASN A CA 1
ATOM 1569 C C . ASN A 1 194 ? -31.539 22.830 -0.154 1.00 33.81 194 ASN A C 1
ATOM 1571 O O . ASN A 1 194 ? -30.482 22.456 -0.655 1.00 33.81 194 ASN A O 1
ATOM 1575 N N . HIS A 1 195 ? -32.655 23.006 -0.861 1.00 43.00 195 HIS A N 1
ATOM 1576 C CA . HIS A 1 195 ? -32.727 23.067 -2.316 1.00 43.00 195 HIS A CA 1
ATOM 1577 C C . HIS A 1 195 ? -31.759 24.124 -2.869 1.00 43.00 195 HIS A C 1
ATOM 1579 O O . HIS A 1 195 ? -31.908 25.294 -2.537 1.00 43.00 195 HIS A O 1
ATOM 1585 N N . ASP A 1 196 ? -30.862 23.731 -3.773 1.00 31.81 196 ASP A N 1
ATOM 1586 C CA . ASP A 1 196 ? -30.753 24.386 -5.080 1.00 31.81 196 ASP A CA 1
ATOM 1587 C C . ASP A 1 196 ? -29.981 23.514 -6.078 1.00 31.81 196 ASP A C 1
ATOM 1589 O O . ASP A 1 196 ? -28.870 23.042 -5.839 1.00 31.81 196 ASP A O 1
ATOM 1593 N N . ILE A 1 197 ? -30.628 23.274 -7.217 1.00 42.12 197 ILE A N 1
ATOM 1594 C CA . ILE A 1 197 ? -30.086 22.548 -8.360 1.00 42.12 197 ILE A CA 1
ATOM 1595 C C . ILE A 1 197 ? -29.230 23.535 -9.151 1.00 42.12 197 ILE A C 1
ATOM 1597 O O . ILE A 1 197 ? -29.756 24.340 -9.914 1.00 42.12 197 ILE A O 1
ATOM 1601 N N . HIS A 1 198 ? -27.913 23.418 -9.026 1.00 32.53 198 HIS A N 1
ATOM 1602 C CA . HIS A 1 198 ? -26.998 23.765 -10.105 1.00 32.53 198 HIS A CA 1
ATOM 1603 C C . HIS A 1 198 ? -25.904 22.704 -10.187 1.00 32.53 198 HIS A C 1
ATOM 1605 O O . HIS A 1 198 ? -24.962 22.661 -9.404 1.00 32.53 198 HIS A O 1
ATOM 1611 N N . SER A 1 199 ? -26.071 21.812 -11.162 1.00 38.56 199 SER A N 1
ATOM 1612 C CA . SER A 1 199 ? -25.052 20.876 -11.612 1.00 38.56 199 SER A CA 1
ATOM 1613 C C . SER A 1 199 ? -23.924 21.650 -12.300 1.00 38.56 199 SER A C 1
ATOM 1615 O O . SER A 1 199 ? -23.947 21.837 -13.518 1.00 38.56 199 SER A O 1
ATOM 1617 N N . GLU A 1 200 ? -22.944 22.116 -11.533 1.00 30.22 200 GLU A N 1
ATOM 1618 C CA . GLU A 1 200 ? -21.626 22.425 -12.080 1.00 30.22 200 GLU A CA 1
ATOM 1619 C C . GLU A 1 200 ? -20.823 21.125 -12.149 1.00 30.22 200 GLU A C 1
ATOM 1621 O O . GLU A 1 200 ? -20.487 20.504 -11.142 1.00 30.22 200 GLU A O 1
ATOM 1626 N N . GLN A 1 201 ? -20.565 20.681 -13.380 1.00 39.00 201 GLN A N 1
ATOM 1627 C CA . GLN A 1 201 ? -19.651 19.588 -13.677 1.00 39.00 201 GLN A CA 1
ATOM 1628 C C . GLN A 1 201 ? -18.240 19.996 -13.244 1.00 39.00 201 GLN A C 1
ATOM 1630 O O . GLN A 1 201 ? -17.509 20.642 -13.993 1.00 39.00 201 GLN A O 1
ATOM 1635 N N . VAL A 1 202 ? -17.842 19.597 -12.040 1.00 34.53 202 VAL A N 1
ATOM 1636 C CA . VAL A 1 202 ? -16.430 19.568 -11.664 1.00 34.53 202 VAL A CA 1
ATOM 1637 C C . VAL A 1 202 ? -15.815 18.377 -12.391 1.00 34.53 202 VAL A C 1
ATOM 1639 O O . VAL A 1 202 ? -15.932 17.233 -11.960 1.00 34.53 202 VAL A O 1
ATOM 1642 N N . SER A 1 203 ? -15.200 18.626 -13.545 1.00 38.22 203 SER A N 1
ATOM 1643 C CA . SER A 1 203 ? -14.378 17.632 -14.231 1.00 38.22 203 SER A CA 1
ATOM 1644 C C . SER A 1 203 ? -13.140 17.345 -13.374 1.00 38.22 203 SER A C 1
ATOM 1646 O O . SER A 1 203 ? -12.153 18.079 -13.441 1.00 38.22 203 SER A O 1
ATOM 1648 N N . ASN A 1 204 ? -13.202 16.308 -12.539 1.00 45.12 204 ASN A N 1
ATOM 1649 C CA . ASN A 1 204 ? -12.069 15.869 -11.732 1.00 45.12 204 ASN A CA 1
ATOM 1650 C C . ASN A 1 204 ? -10.973 15.297 -12.644 1.00 45.12 204 ASN A C 1
ATOM 1652 O O . ASN A 1 204 ? -11.216 14.390 -13.435 1.00 45.12 204 ASN A O 1
ATOM 1656 N N . GLU A 1 205 ? -9.734 15.776 -12.512 1.00 49.12 205 GLU A N 1
ATOM 1657 C CA . GLU A 1 205 ? -8.584 15.241 -13.261 1.00 49.12 205 GLU A CA 1
ATOM 1658 C C . GLU A 1 205 ? -8.374 13.727 -13.021 1.00 49.12 205 GLU A C 1
ATOM 1660 O O . GLU A 1 205 ? -7.879 13.028 -13.907 1.00 49.12 205 GLU A O 1
ATOM 1665 N N . ASN A 1 206 ? -8.834 13.192 -11.880 1.00 50.78 206 ASN A N 1
ATOM 1666 C CA . ASN A 1 206 ? -8.824 11.757 -11.558 1.00 50.78 206 ASN A CA 1
ATOM 1667 C C . ASN A 1 206 ? -9.699 10.921 -12.509 1.00 50.78 206 ASN A C 1
ATOM 1669 O O . ASN A 1 206 ? -9.278 9.840 -12.933 1.00 50.78 206 ASN A O 1
ATOM 1673 N N . ASP A 1 207 ? -10.856 11.449 -12.929 1.00 51.00 207 ASP A N 1
ATOM 1674 C CA . ASP A 1 207 ? -11.697 10.797 -13.939 1.00 51.00 207 ASP A CA 1
ATOM 1675 C C . ASP A 1 207 ? -10.950 10.688 -15.267 1.00 51.00 207 ASP A C 1
ATOM 1677 O O . ASP A 1 207 ? -11.110 9.710 -15.991 1.00 51.00 207 ASP A O 1
ATOM 1681 N N . SER A 1 208 ? -10.087 11.652 -15.599 1.00 55.44 208 SER A N 1
ATOM 1682 C CA . SER A 1 208 ? -9.330 11.612 -16.851 1.00 55.44 208 SER A CA 1
ATOM 1683 C C . SER A 1 208 ? -8.279 10.498 -16.868 1.00 55.44 208 SER A C 1
ATOM 1685 O O . SER A 1 208 ? -8.164 9.812 -17.879 1.00 55.44 208 SER A O 1
ATOM 1687 N N . PHE A 1 209 ? -7.560 10.248 -15.765 1.00 58.22 209 PHE A N 1
ATOM 1688 C CA . PHE A 1 209 ? -6.570 9.165 -15.690 1.00 58.22 209 PHE A CA 1
ATOM 1689 C C . PHE A 1 209 ? -7.237 7.790 -15.740 1.00 58.22 209 PHE A C 1
ATOM 1691 O O . PHE A 1 209 ? -6.799 6.924 -16.495 1.00 58.22 209 PHE A O 1
ATOM 1698 N N . ILE A 1 210 ? -8.324 7.594 -14.990 1.00 54.53 210 ILE A N 1
ATOM 1699 C CA . ILE A 1 210 ? -8.997 6.294 -14.915 1.00 54.53 210 ILE A CA 1
ATOM 1700 C C . ILE A 1 210 ? -9.823 6.014 -16.161 1.00 54.53 210 ILE A C 1
ATOM 1702 O O . ILE A 1 210 ? -9.817 4.879 -16.629 1.00 54.53 210 ILE A O 1
ATOM 1706 N N . ASN A 1 211 ? -10.465 7.018 -16.760 1.00 53.12 211 ASN A N 1
ATOM 1707 C CA . ASN A 1 211 ? -11.079 6.839 -18.072 1.00 53.12 211 ASN A CA 1
ATOM 1708 C C . ASN A 1 211 ? -10.012 6.509 -19.117 1.00 53.12 211 ASN A C 1
ATOM 1710 O O . ASN A 1 211 ? -10.205 5.589 -19.901 1.00 53.12 211 ASN A O 1
ATOM 1714 N N . ASN A 1 212 ? -8.850 7.162 -19.077 1.00 51.62 212 ASN A N 1
ATOM 1715 C CA . ASN A 1 212 ? -7.734 6.828 -19.960 1.00 51.62 212 ASN A CA 1
ATOM 1716 C C . ASN A 1 212 ? -7.219 5.391 -19.711 1.00 51.62 212 ASN A C 1
ATOM 1718 O O . ASN A 1 212 ? -7.006 4.648 -20.663 1.00 51.62 212 ASN A O 1
ATOM 1722 N N . TYR A 1 213 ? -7.125 4.945 -18.455 1.00 55.69 213 TYR A N 1
ATOM 1723 C CA . TYR A 1 213 ? -6.763 3.573 -18.080 1.00 55.69 213 TYR A CA 1
ATOM 1724 C C . TYR A 1 213 ? -7.810 2.532 -18.533 1.00 55.69 213 TYR A C 1
ATOM 1726 O O . TYR A 1 213 ? -7.450 1.547 -19.179 1.00 55.69 213 TYR A O 1
ATOM 1734 N N . LYS A 1 214 ? -9.102 2.766 -18.259 1.00 55.12 214 LYS A N 1
ATOM 1735 C CA . LYS A 1 214 ? -10.224 1.902 -18.672 1.00 55.12 214 LYS A CA 1
ATOM 1736 C C . LYS A 1 214 ? -10.383 1.847 -20.192 1.00 55.12 214 LYS A C 1
ATOM 1738 O O . LYS A 1 214 ? -10.839 0.834 -20.710 1.00 55.12 214 LYS A O 1
ATOM 1743 N N . GLN A 1 215 ? -10.035 2.920 -20.904 1.00 50.59 215 GLN A N 1
ATOM 1744 C CA . GLN A 1 215 ? -10.112 2.963 -22.364 1.00 50.59 215 GLN A CA 1
ATOM 1745 C C . GLN A 1 215 ? -8.877 2.374 -23.058 1.00 50.59 215 GLN A C 1
ATOM 1747 O O . GLN A 1 215 ? -9.028 1.819 -24.144 1.00 50.59 215 GLN A O 1
ATOM 1752 N N . ASN A 1 216 ? -7.682 2.452 -22.455 1.00 46.50 216 ASN A N 1
ATOM 1753 C CA . ASN A 1 216 ? -6.426 2.102 -23.133 1.00 46.50 216 ASN A CA 1
ATOM 1754 C C . ASN A 1 216 ? -5.664 0.901 -22.554 1.00 46.50 216 ASN A C 1
ATOM 1756 O O . ASN A 1 216 ? -4.636 0.528 -23.119 1.00 46.50 216 ASN A O 1
ATOM 1760 N N . SER A 1 217 ? -6.123 0.272 -21.468 1.00 56.69 217 SER A N 1
ATOM 1761 C CA . SER A 1 217 ? -5.444 -0.900 -20.902 1.00 56.69 217 SER A CA 1
ATOM 1762 C C . SER A 1 217 ? -6.403 -2.043 -20.571 1.00 56.69 217 SER A C 1
ATOM 1764 O O . SER A 1 217 ? -7.516 -1.839 -20.094 1.00 56.69 217 SER A O 1
ATOM 1766 N N . SER A 1 218 ? -5.954 -3.270 -20.828 1.00 62.47 218 SER A N 1
ATOM 1767 C CA . SER A 1 218 ? -6.705 -4.504 -20.570 1.00 62.47 218 SER A CA 1
ATOM 1768 C C . SER A 1 218 ? -6.460 -5.095 -19.173 1.00 62.47 218 SER A C 1
ATOM 1770 O O . SER A 1 218 ? -7.124 -6.061 -18.792 1.00 62.47 218 SER A O 1
ATOM 1772 N N . SER A 1 219 ? -5.500 -4.560 -18.407 1.00 70.19 219 SER A N 1
ATOM 1773 C CA . SER A 1 219 ? -5.061 -5.109 -17.115 1.00 70.19 219 SER A CA 1
ATOM 1774 C C . SER A 1 219 ? -4.583 -4.022 -16.152 1.00 70.19 219 SER A C 1
ATOM 1776 O O . SER A 1 219 ? -3.981 -3.049 -16.618 1.00 70.19 219 SER A O 1
ATOM 1778 N N . PRO A 1 220 ? -4.837 -4.130 -14.836 1.00 83.75 220 PRO A N 1
ATOM 1779 C CA . PRO A 1 220 ? -4.489 -3.102 -13.861 1.00 83.75 220 PRO A CA 1
ATOM 1780 C C . PRO A 1 220 ? -2.992 -3.012 -13.659 1.00 83.75 220 PRO A C 1
ATOM 1782 O O . PRO A 1 220 ? -2.277 -3.984 -13.924 1.00 83.75 220 PRO A O 1
ATOM 1785 N N . PRO A 1 221 ? -2.521 -1.874 -13.125 1.00 87.25 221 PRO A N 1
ATOM 1786 C CA . PRO A 1 221 ? -1.120 -1.705 -12.768 1.00 87.25 221 PRO A CA 1
ATOM 1787 C C . PRO A 1 221 ? -0.616 -2.785 -11.808 1.00 87.25 221 PRO A C 1
ATOM 1789 O O . PRO A 1 221 ? 0.546 -3.172 -11.875 1.00 87.25 221 PRO A O 1
ATOM 1792 N N . VAL A 1 222 ? -1.499 -3.314 -10.951 1.00 96.00 222 VAL A N 1
ATOM 1793 C CA . VAL A 1 222 ? -1.169 -4.356 -9.978 1.00 96.00 222 VAL A CA 1
ATOM 1794 C C . VAL A 1 222 ? -2.061 -5.578 -10.190 1.00 96.00 222 VAL A C 1
ATOM 1796 O O . VAL A 1 222 ? -3.271 -5.539 -9.962 1.00 96.00 222 VAL A O 1
ATOM 1799 N N . THR A 1 223 ? -1.446 -6.691 -10.597 1.00 96.81 223 THR A N 1
ATOM 1800 C CA . THR A 1 223 ? -2.077 -8.017 -10.607 1.00 96.81 223 THR A CA 1
ATOM 1801 C C . THR A 1 223 ? -1.295 -8.952 -9.692 1.00 96.81 223 THR A C 1
ATOM 1803 O O . THR A 1 223 ? -0.092 -9.140 -9.868 1.00 96.81 223 THR A O 1
ATOM 1806 N N . LEU A 1 224 ? -1.971 -9.551 -8.717 1.00 97.38 224 LEU A N 1
ATOM 1807 C CA . LEU A 1 224 ? -1.379 -10.435 -7.720 1.00 97.38 224 LEU A CA 1
ATOM 1808 C C . LEU A 1 224 ? -1.868 -11.872 -7.910 1.00 97.38 224 LEU A C 1
ATOM 1810 O O . LEU A 1 224 ? -3.006 -12.104 -8.305 1.00 97.38 224 LEU A O 1
ATOM 1814 N N . LEU A 1 225 ? -1.017 -12.844 -7.599 1.00 96.06 225 LEU A N 1
ATOM 1815 C CA . LEU A 1 225 ? -1.399 -14.247 -7.446 1.00 96.06 225 LEU A CA 1
ATOM 1816 C C . LEU A 1 225 ? -1.613 -14.525 -5.966 1.00 96.06 225 LEU A C 1
ATOM 1818 O O . LEU A 1 225 ? -0.653 -14.449 -5.200 1.00 96.06 225 LEU A O 1
ATOM 1822 N N . TYR A 1 226 ? -2.817 -14.935 -5.586 1.00 95.31 226 TYR A N 1
ATOM 1823 C CA . TYR A 1 226 ? -3.069 -15.452 -4.250 1.00 95.31 226 TYR A CA 1
ATOM 1824 C C . TYR A 1 226 ? -3.009 -16.980 -4.226 1.00 95.31 226 TYR A C 1
ATOM 1826 O O . TYR A 1 226 ? -3.572 -17.700 -5.062 1.00 95.31 226 TYR A O 1
ATOM 1834 N N . ARG A 1 227 ? -2.302 -17.473 -3.217 1.00 90.81 227 ARG A N 1
ATOM 1835 C CA . ARG A 1 227 ? -2.309 -18.854 -2.732 1.00 90.81 227 ARG A CA 1
ATOM 1836 C C . ARG A 1 227 ? -2.574 -18.769 -1.227 1.00 90.81 227 ARG A C 1
ATOM 1838 O O . ARG A 1 227 ? -2.220 -17.745 -0.656 1.00 90.81 227 ARG A O 1
ATOM 1845 N N . PRO A 1 228 ? -3.140 -19.797 -0.572 1.00 88.81 228 PRO A N 1
ATOM 1846 C CA . PRO A 1 228 ? -3.493 -19.716 0.848 1.00 88.81 228 PRO A CA 1
ATOM 1847 C C . PRO A 1 228 ? -2.387 -19.071 1.706 1.00 88.81 228 PRO A C 1
ATOM 1849 O O . PRO A 1 228 ? -1.267 -19.588 1.752 1.00 88.81 228 PRO A O 1
ATOM 1852 N N . GLY A 1 229 ? -2.702 -17.910 2.295 1.00 87.31 229 GLY A N 1
ATOM 1853 C CA . GLY A 1 229 ? -1.812 -17.100 3.143 1.00 87.31 229 GLY A CA 1
ATOM 1854 C C . GLY A 1 229 ? -0.698 -16.319 2.424 1.00 87.31 229 GLY A C 1
ATOM 1855 O O . GLY A 1 229 ? 0.254 -15.875 3.064 1.00 87.31 229 GLY A O 1
ATOM 1856 N N . HIS A 1 230 ? -0.722 -16.191 1.090 1.00 95.06 230 HIS A N 1
ATOM 1857 C CA . HIS A 1 230 ? 0.431 -15.658 0.365 1.00 95.06 230 HIS A CA 1
ATOM 1858 C C . HIS A 1 230 ? 0.143 -15.042 -1.011 1.00 95.06 230 HIS A C 1
ATOM 1860 O O . HIS A 1 230 ? -0.471 -15.664 -1.880 1.00 95.06 230 HIS A O 1
ATOM 1866 N N . TYR A 1 231 ? 0.722 -13.860 -1.234 1.00 97.38 231 TYR A N 1
ATOM 1867 C CA . TYR A 1 231 ? 0.661 -13.110 -2.484 1.00 97.38 231 TYR A CA 1
ATOM 1868 C C . TYR A 1 231 ? 2.006 -13.111 -3.216 1.00 97.38 231 TYR A C 1
ATOM 1870 O O . TYR A 1 231 ? 3.049 -12.899 -2.599 1.00 97.38 231 TYR A O 1
ATOM 1878 N N . ASP A 1 232 ? 1.958 -13.293 -4.535 1.00 97.56 232 ASP A N 1
ATOM 1879 C CA . ASP A 1 232 ? 3.044 -12.979 -5.470 1.00 97.56 232 ASP A CA 1
ATOM 1880 C C . ASP A 1 232 ? 2.581 -11.936 -6.498 1.00 97.56 232 ASP A C 1
ATOM 1882 O O . ASP A 1 232 ? 1.382 -11.714 -6.655 1.00 97.56 232 ASP A O 1
ATOM 1886 N N . ILE A 1 233 ? 3.505 -11.344 -7.258 1.00 98.00 233 ILE A N 1
ATOM 1887 C CA . ILE A 1 233 ? 3.162 -10.448 -8.376 1.00 98.00 233 ILE A CA 1
ATOM 1888 C C . ILE A 1 233 ? 3.048 -11.263 -9.667 1.00 98.00 233 ILE A C 1
ATOM 1890 O O . ILE A 1 233 ? 3.923 -12.080 -9.976 1.00 98.00 233 ILE A O 1
ATOM 1894 N N . LEU A 1 234 ? 1.991 -11.014 -10.438 1.00 96.06 234 LEU A N 1
ATOM 1895 C CA . LEU A 1 234 ? 1.792 -11.543 -11.784 1.00 96.06 234 LEU A CA 1
ATOM 1896 C C . LEU A 1 234 ? 2.043 -10.464 -12.831 1.00 96.06 234 LEU A C 1
ATOM 1898 O O . LEU A 1 234 ? 1.514 -9.363 -12.735 1.00 96.06 234 LEU A O 1
ATOM 1902 N N . TYR A 1 235 ? 2.771 -10.828 -13.885 1.00 94.50 235 TYR A N 1
ATOM 1903 C CA . TYR A 1 235 ? 2.980 -9.969 -15.048 1.00 94.50 235 TYR A CA 1
ATOM 1904 C C . TYR A 1 235 ? 2.095 -10.430 -16.204 1.00 94.50 235 TYR A C 1
ATOM 1906 O O . TYR A 1 235 ? 2.361 -11.509 -16.750 1.00 94.50 235 TYR A O 1
ATOM 1914 N N . PRO A 1 236 ? 1.055 -9.667 -16.586 1.00 88.94 236 PRO A N 1
ATOM 1915 C CA . PRO A 1 236 ? 0.232 -9.978 -17.749 1.00 88.94 236 PRO A CA 1
ATOM 1916 C C . PRO A 1 236 ? 1.060 -10.036 -19.039 1.00 88.94 236 PRO A C 1
ATOM 1918 O O . PRO A 1 236 ? 2.123 -9.414 -19.156 1.00 88.94 236 PRO A O 1
ATOM 1921 N N . ASN A 1 237 ? 0.582 -10.803 -20.015 1.00 85.00 237 ASN A N 1
ATOM 1922 C CA . ASN A 1 237 ? 1.095 -10.708 -21.380 1.00 85.00 237 ASN A CA 1
ATOM 1923 C C . ASN A 1 237 ? 0.809 -9.302 -21.936 1.00 85.00 237 ASN A C 1
ATOM 1925 O O . ASN A 1 237 ? -0.249 -8.742 -21.653 1.00 85.00 237 ASN A O 1
ATOM 1929 N N . SER A 1 238 ? 1.779 -8.736 -22.662 1.00 66.62 238 SER A N 1
ATOM 1930 C CA . SER A 1 238 ? 1.619 -7.451 -23.359 1.00 66.62 238 SER A CA 1
ATOM 1931 C C . SER A 1 238 ? 0.674 -7.567 -24.548 1.00 66.62 238 SER A C 1
ATOM 1933 O O . SER A 1 238 ? 0.650 -8.662 -25.157 1.00 66.62 238 SER A O 1
#

InterPro domains:
  IPR003323 OTU domain [PS50802] (6-237)
  IPR016615 Ubiquitin thioesterase Otubain [PIRSF013503] (1-237)
  IPR019400 Peptidase C65, otubain [PF10275] (2-236)
  IPR038765 Papain-like cysteine peptidase superfamily [SSF54001] (2-236)
  IPR042467 Peptidase C65, otubain, subdomain 2 [G3DSA:1.20.1300.20] (12-158)
  IPR042468 Peptidase C65, otubain, subdomain 1 [G3DSA:3.30.200.60] (1-235)

Sequence (238 aa):
MKQNYRGIRRLRRDGNCFYRAFGFAYIEYLLNGKLIKEAGRFKKKCDECKDTLIANGYTQFTVEDFHEQFVGMVDRFTVDGGTLEELEEVFNDQAYSDYYVVFLRLLVSAYIQKQAGYFVNFIDEGKTINQFCETEVEPMARESDNIHVAALALAVELPIYVENCQQSGELNRIEFPAYSDLILDNAGETSSDNHDIHSEQVSNENDSFINNYKQNSSSPPVTLLYRPGHYDILYPNS

Foldseek 3Di:
DVVWFDDWFFDDQQQLFVLLQCLLLLLVLCLVVLVLVLLVLQLVLLVVLLVLCVVVPHDNVVSVVLSCLQNVVSCVRNPVPDDNVVSVVQSVPPVSVVSSSQSLLSSLLSQCVVQQVVCVVPDDPPDGSNNCSVPQRRDTSRHDDPSSQLSSLQSSLFKEWEWEQDPVRDTDIDIRGNDDVVSVVVVVPPDDDDDDDDDDPPPDVSCVVVVCCVVPDPDTSFYWYDDVRHIITTHTDD

Organism: Schistosoma bovis (NCBI:txid6184)

pLDDT: mean 87.05, std 18.48, range [30.22, 98.62]